Protein AF-A0A0J7KCJ1-F1 (afdb_monomer_lite)

Foldseek 3Di:
DAEPVLVLVVLQDDPPDDCVVSVCCVVPPDDDDDPFVVQFVVCLVVVQVVVCVVVVWDWAADQKDADPVHRVYIYGFRTDTDPHDTHHDHDGPVCVPHDPVVCCVPPVVNVCVPPPVNPPPRPGDDPPVVVVVVVVVVVVVVVVVVVVVVVVVVVVVVVVPPDDDDDDDDDDDDDDDDDDDDDDDDDDD

Secondary structure (DSSP, 8-state):
-EEHHHHHHHHH--TTS-THHHHHHHHS------HHHHHHHHHHHHHHHHHHHHHTS-EE----EE-SS-TTEEE--SEEETTTEEE-----GGGTTS-HHHHHHH-HHHHHHH-TTS-----PPPPHHHHHHHHHHHHHHHHHHHHHHHHHHHHHHHHHTTS--------------------------

pLDDT: mean 77.39, std 21.75, range [27.12, 96.81]

Structure (mmCIF, N/CA/C/O backbone):
data_AF-A0A0J7KCJ1-F1
#
_entry.id   AF-A0A0J7KCJ1-F1
#
loop_
_atom_site.group_PDB
_atom_site.id
_atom_site.type_symbol
_atom_site.label_atom_id
_atom_site.label_alt_id
_atom_site.label_comp_id
_atom_site.label_asym_id
_atom_site.label_entity_id
_atom_site.label_seq_id
_atom_site.pdbx_PDB_ins_code
_atom_site.Cartn_x
_atom_site.Cartn_y
_atom_site.Cartn_z
_atom_site.occupancy
_atom_site.B_iso_or_equiv
_atom_site.auth_seq_id
_atom_site.auth_comp_id
_atom_site.auth_asym_id
_atom_site.auth_atom_id
_atom_site.pdbx_PDB_model_num
ATOM 1 N N . MET A 1 1 ? 8.237 -12.574 -8.293 1.00 87.44 1 MET A N 1
ATOM 2 C CA . MET A 1 1 ? 6.850 -12.074 -8.394 1.00 87.44 1 MET A CA 1
ATOM 3 C C . MET A 1 1 ? 6.865 -10.568 -8.189 1.00 87.44 1 MET A C 1
ATOM 5 O O . MET A 1 1 ? 7.641 -10.098 -7.366 1.00 87.44 1 MET A O 1
ATOM 9 N N . LEU A 1 2 ? 6.061 -9.825 -8.943 1.00 93.56 2 LEU A N 1
ATOM 10 C CA . LEU A 1 2 ? 5.896 -8.381 -8.828 1.00 93.56 2 LEU A CA 1
ATOM 11 C C . LEU A 1 2 ? 4.615 -8.084 -8.039 1.00 93.56 2 LEU A C 1
ATOM 13 O O . LEU A 1 2 ? 3.518 -8.401 -8.493 1.00 93.56 2 LEU A O 1
ATOM 17 N N . THR A 1 3 ? 4.763 -7.495 -6.853 1.00 94.56 3 THR A N 1
ATOM 18 C CA . THR A 1 3 ? 3.637 -7.142 -5.979 1.00 94.56 3 THR A CA 1
ATOM 19 C C . THR A 1 3 ? 3.068 -5.762 -6.304 1.00 94.56 3 THR A C 1
ATOM 21 O O . THR A 1 3 ? 3.792 -4.897 -6.804 1.00 94.56 3 THR A O 1
ATOM 24 N N . ALA A 1 4 ? 1.807 -5.509 -5.941 1.00 93.06 4 ALA A N 1
ATOM 25 C CA . ALA A 1 4 ? 1.167 -4.194 -6.078 1.00 93.06 4 ALA A CA 1
ATOM 26 C C . ALA A 1 4 ? 2.014 -3.036 -5.504 1.00 93.06 4 ALA A C 1
ATOM 28 O O . ALA A 1 4 ? 2.169 -2.001 -6.153 1.00 93.06 4 ALA A O 1
ATOM 29 N N . SER A 1 5 ? 2.655 -3.241 -4.346 1.00 91.62 5 SER A N 1
ATOM 30 C CA . SER A 1 5 ? 3.553 -2.261 -3.709 1.00 91.62 5 SER A CA 1
ATOM 31 C C . SER A 1 5 ? 4.784 -1.891 -4.551 1.00 91.62 5 SER A C 1
ATOM 33 O O . SER A 1 5 ? 5.297 -0.780 -4.441 1.00 91.62 5 SER A O 1
ATOM 35 N N . ASN A 1 6 ? 5.233 -2.790 -5.432 1.00 91.88 6 ASN A N 1
ATOM 36 C CA . ASN A 1 6 ? 6.386 -2.595 -6.313 1.00 91.88 6 ASN A CA 1
ATOM 37 C C . ASN A 1 6 ? 5.997 -2.220 -7.754 1.00 91.88 6 ASN A C 1
ATOM 39 O O . ASN A 1 6 ? 6.854 -1.805 -8.537 1.00 91.88 6 ASN A O 1
ATOM 43 N N . PHE A 1 7 ? 4.717 -2.327 -8.115 1.00 90.94 7 PHE A N 1
ATOM 44 C CA . PHE A 1 7 ? 4.241 -2.096 -9.480 1.00 90.94 7 PHE A CA 1
ATOM 45 C C . PHE A 1 7 ? 4.415 -0.634 -9.921 1.00 90.94 7 PHE A C 1
ATOM 47 O O . PHE A 1 7 ? 4.959 -0.356 -10.989 1.00 90.94 7 PHE A O 1
ATOM 54 N N . GLY A 1 8 ? 4.034 0.319 -9.063 1.00 87.75 8 GLY A N 1
ATOM 55 C CA . GLY A 1 8 ? 4.141 1.754 -9.354 1.00 87.75 8 GLY A CA 1
ATOM 56 C C . GLY A 1 8 ? 5.562 2.217 -9.716 1.00 87.75 8 GLY A C 1
ATOM 57 O O . GLY A 1 8 ? 5.733 2.851 -10.762 1.00 87.75 8 GLY A O 1
ATOM 58 N N . PRO A 1 9 ? 6.591 1.898 -8.905 1.00 86.94 9 PRO A N 1
ATOM 59 C CA . PRO A 1 9 ? 7.988 2.176 -9.239 1.00 86.94 9 PRO A CA 1
ATOM 60 C C . PRO A 1 9 ? 8.436 1.590 -10.584 1.00 86.94 9 PRO A C 1
ATOM 62 O O . PRO A 1 9 ? 9.095 2.284 -11.358 1.00 86.94 9 PRO A O 1
ATOM 65 N N . VAL A 1 10 ? 8.046 0.346 -10.892 1.00 88.19 10 VAL A N 1
ATOM 66 C CA . VAL A 1 10 ? 8.392 -0.317 -12.162 1.00 88.19 10 VAL A CA 1
ATOM 67 C C . VAL A 1 10 ? 7.792 0.430 -13.351 1.00 88.19 10 VAL A C 1
ATOM 69 O O . VAL A 1 10 ? 8.497 0.722 -14.317 1.00 88.19 10 VAL A O 1
ATOM 72 N N . CYS A 1 11 ? 6.512 0.793 -13.279 1.00 84.75 11 CYS A N 1
ATOM 73 C CA . CYS A 1 11 ? 5.832 1.468 -14.381 1.00 84.75 11 CYS A CA 1
ATOM 74 C C . CYS A 1 11 ? 6.298 2.915 -14.599 1.00 84.75 11 CYS A C 1
ATOM 76 O O . CYS A 1 11 ? 6.236 3.410 -15.720 1.00 84.75 11 CYS A O 1
ATOM 78 N N .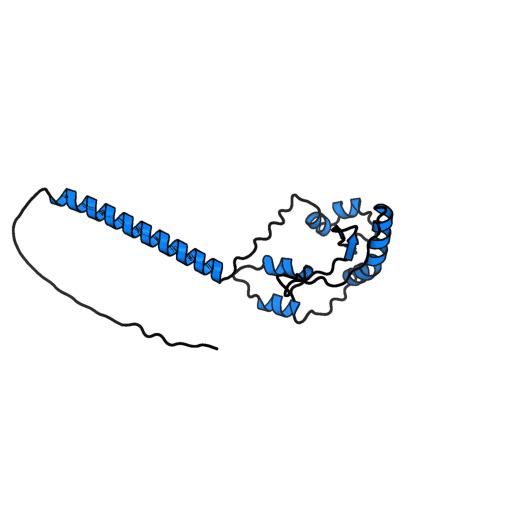 ARG A 1 12 ? 6.772 3.603 -13.552 1.00 83.12 12 ARG A N 1
ATOM 79 C CA . ARG A 1 12 ? 7.242 5.002 -13.632 1.00 83.12 12 ARG A CA 1
ATOM 80 C C . ARG A 1 12 ? 8.715 5.145 -14.036 1.00 83.12 12 ARG A C 1
ATOM 82 O O . ARG A 1 12 ? 9.190 6.267 -14.213 1.00 83.12 12 ARG A O 1
ATOM 89 N N . MET A 1 13 ? 9.453 4.044 -14.163 1.00 83.56 13 MET A N 1
ATOM 90 C CA . MET A 1 13 ? 10.878 4.068 -14.493 1.00 83.56 13 MET A CA 1
ATOM 91 C C . MET A 1 13 ? 11.134 4.691 -15.877 1.00 83.56 13 MET A C 1
ATOM 93 O O . MET A 1 13 ? 10.506 4.323 -16.873 1.00 83.56 13 MET A O 1
ATOM 97 N N . ARG A 1 14 ? 12.094 5.626 -15.960 1.00 80.94 14 ARG A N 1
ATOM 98 C CA . ARG A 1 14 ? 12.491 6.250 -17.235 1.00 80.94 14 ARG A CA 1
ATOM 99 C C . ARG A 1 14 ? 13.152 5.218 -18.147 1.00 80.94 14 ARG A C 1
ATOM 101 O O . ARG A 1 14 ? 13.842 4.324 -17.674 1.00 80.94 14 ARG A O 1
ATOM 108 N N . GLN A 1 15 ? 13.022 5.388 -19.463 1.00 75.94 15 GLN A N 1
ATOM 109 C CA . GLN A 1 15 ? 13.626 4.469 -20.440 1.00 75.94 15 GLN A CA 1
ATOM 110 C C . GLN A 1 15 ? 15.153 4.385 -20.333 1.00 75.94 15 GLN A C 1
ATOM 112 O O . GLN A 1 15 ? 15.727 3.334 -20.591 1.00 75.94 15 GLN A O 1
ATOM 117 N N . THR A 1 16 ? 15.793 5.483 -19.937 1.00 83.38 16 THR A N 1
ATOM 118 C CA . THR A 1 16 ? 17.244 5.579 -19.763 1.00 83.38 16 THR A CA 1
ATOM 119 C C . THR A 1 16 ? 17.726 5.036 -18.418 1.00 83.38 16 THR A C 1
ATOM 121 O O . THR A 1 16 ? 18.926 4.859 -18.225 1.00 83.38 16 THR A O 1
ATOM 124 N N . THR A 1 17 ? 16.819 4.778 -17.471 1.00 83.62 17 THR A N 1
ATOM 125 C CA . THR A 1 17 ? 17.170 4.245 -16.155 1.00 83.62 17 THR A CA 1
ATOM 126 C C . THR A 1 17 ? 17.273 2.726 -16.228 1.00 83.62 17 THR A C 1
ATOM 128 O O . THR A 1 17 ? 16.339 2.045 -16.646 1.00 83.62 17 THR A O 1
ATOM 131 N N . SER A 1 18 ? 18.411 2.184 -15.792 1.00 87.25 18 SER A N 1
ATOM 132 C CA . SER A 1 18 ? 18.589 0.737 -15.666 1.00 87.25 18 SER A CA 1
ATOM 133 C C . SER A 1 18 ? 17.618 0.146 -14.641 1.00 87.25 18 SER A C 1
ATOM 135 O O . SER A 1 18 ? 17.460 0.674 -13.539 1.00 87.25 18 SER A O 1
ATOM 137 N N . CYS A 1 19 ? 17.024 -1.002 -14.972 1.00 88.88 19 CYS A N 1
ATOM 138 C CA . CYS A 1 19 ? 16.139 -1.735 -14.067 1.00 88.88 19 CYS A CA 1
ATOM 139 C C . CYS A 1 19 ? 16.874 -2.435 -12.913 1.00 88.88 19 CYS A C 1
ATOM 141 O O . CYS A 1 19 ? 16.225 -2.875 -11.966 1.00 88.88 19 CYS A O 1
ATOM 143 N N . ALA A 1 20 ? 18.210 -2.514 -12.955 1.00 91.31 20 ALA A N 1
ATOM 144 C CA . ALA A 1 20 ? 19.011 -3.304 -12.020 1.00 91.31 20 ALA A CA 1
ATOM 145 C C . ALA A 1 20 ? 18.757 -2.947 -10.546 1.00 91.31 20 ALA A C 1
ATOM 147 O O . ALA A 1 20 ? 18.645 -3.841 -9.710 1.00 91.31 20 ALA A O 1
ATOM 148 N N . ALA A 1 21 ? 18.616 -1.657 -10.223 1.00 90.31 21 ALA A N 1
ATOM 149 C CA . ALA A 1 21 ? 18.354 -1.211 -8.855 1.00 90.31 21 ALA A CA 1
ATOM 150 C C . ALA A 1 21 ? 16.976 -1.668 -8.345 1.00 90.31 21 ALA A C 1
ATOM 152 O O . ALA A 1 21 ? 16.871 -2.159 -7.223 1.00 90.31 21 ALA A O 1
ATOM 153 N N . ILE A 1 22 ? 15.938 -1.561 -9.182 1.00 90.69 22 ILE A N 1
ATOM 154 C CA . ILE A 1 22 ? 14.577 -1.999 -8.840 1.00 90.69 22 ILE A CA 1
ATOM 155 C C . ILE A 1 22 ? 14.534 -3.521 -8.702 1.00 90.69 22 ILE A C 1
ATOM 157 O O . ILE A 1 22 ? 14.007 -4.035 -7.721 1.00 90.69 22 ILE A O 1
ATOM 161 N N . VAL A 1 23 ? 15.141 -4.249 -9.644 1.00 92.62 23 VAL A N 1
ATOM 162 C CA . VAL A 1 23 ? 15.227 -5.715 -9.588 1.00 92.62 23 VAL A CA 1
ATOM 163 C C . VAL A 1 23 ? 15.940 -6.163 -8.313 1.00 92.62 23 VAL A C 1
ATOM 165 O O . VAL A 1 23 ? 15.439 -7.040 -7.613 1.00 92.62 23 VAL A O 1
ATOM 168 N N . LYS A 1 24 ? 17.063 -5.525 -7.960 1.00 93.56 24 LYS A N 1
ATOM 169 C CA . LYS A 1 24 ? 17.780 -5.809 -6.714 1.00 93.56 24 LYS A CA 1
ATOM 170 C C . LYS A 1 24 ? 16.901 -5.563 -5.485 1.00 93.56 24 LYS A C 1
ATOM 172 O O . LYS A 1 24 ? 16.884 -6.412 -4.604 1.00 93.56 24 LYS A O 1
ATOM 177 N N . ALA A 1 25 ? 16.161 -4.454 -5.442 1.00 91.12 25 ALA A N 1
ATOM 178 C CA . ALA A 1 25 ? 15.270 -4.132 -4.327 1.00 91.12 25 ALA A CA 1
ATOM 179 C C . ALA A 1 25 ? 14.108 -5.130 -4.176 1.00 91.12 25 ALA A C 1
ATOM 181 O O . ALA A 1 25 ? 13.722 -5.450 -3.057 1.00 91.12 25 ALA A O 1
ATOM 182 N N . ILE A 1 26 ? 13.573 -5.642 -5.290 1.00 91.69 26 ILE A N 1
ATOM 183 C CA . ILE A 1 26 ? 12.483 -6.630 -5.288 1.00 91.69 26 ILE A CA 1
ATOM 184 C C . ILE A 1 26 ? 12.985 -8.019 -4.872 1.00 91.69 26 ILE A C 1
ATOM 186 O O . ILE A 1 26 ? 12.313 -8.705 -4.107 1.00 91.69 26 ILE A O 1
ATOM 190 N N . LEU A 1 27 ? 14.140 -8.455 -5.386 1.00 92.94 27 LEU A N 1
ATOM 191 C CA . LEU A 1 27 ? 14.676 -9.798 -5.124 1.00 92.94 27 LEU A CA 1
ATOM 192 C C . LEU A 1 27 ? 15.373 -9.912 -3.765 1.00 92.94 27 LEU A C 1
ATOM 194 O O . LEU A 1 27 ? 15.378 -10.986 -3.170 1.00 92.94 27 LEU A O 1
ATOM 198 N N . TYR A 1 28 ? 15.957 -8.816 -3.284 1.00 92.88 28 TYR A N 1
ATOM 199 C CA . TYR A 1 28 ? 16.733 -8.765 -2.048 1.00 92.88 28 TYR A CA 1
ATOM 200 C C . TYR A 1 28 ? 16.289 -7.563 -1.202 1.00 92.88 28 TYR A C 1
ATOM 202 O O . TYR A 1 28 ? 17.045 -6.595 -1.065 1.00 92.88 28 TYR A O 1
ATOM 210 N N . PRO A 1 29 ? 15.051 -7.578 -0.671 1.00 87.44 29 PRO A N 1
ATOM 211 C CA . PRO A 1 29 ? 14.541 -6.472 0.122 1.00 87.44 29 PRO A CA 1
ATOM 212 C C . PRO A 1 29 ? 15.368 -6.313 1.398 1.00 87.44 29 PRO A C 1
ATOM 214 O O . PRO A 1 29 ? 15.582 -7.265 2.150 1.00 87.44 29 PRO A O 1
ATOM 217 N N . SER A 1 30 ? 15.827 -5.091 1.655 1.00 85.69 30 SER A N 1
ATOM 218 C CA . SER A 1 30 ? 16.428 -4.747 2.941 1.00 85.69 30 SER A CA 1
ATOM 219 C C . SER A 1 30 ? 15.368 -4.803 4.038 1.00 85.69 30 SER A C 1
ATOM 221 O O . SER A 1 30 ? 14.219 -4.417 3.817 1.00 85.69 30 SER A O 1
ATOM 223 N N . PHE A 1 31 ? 15.755 -5.223 5.240 1.00 83.50 31 PHE A N 1
ATOM 224 C CA . PHE A 1 31 ? 14.891 -5.097 6.408 1.00 83.50 31 PHE A CA 1
ATOM 225 C C . PHE A 1 31 ? 14.680 -3.608 6.720 1.00 83.50 31 PHE A C 1
ATOM 227 O O . PHE A 1 31 ? 15.638 -2.890 7.006 1.00 83.50 31 PHE A O 1
ATOM 234 N N . ILE A 1 32 ? 13.436 -3.137 6.609 1.00 81.81 32 ILE A N 1
ATOM 235 C CA . ILE A 1 32 ? 13.051 -1.765 6.948 1.00 81.81 32 ILE A CA 1
ATOM 236 C C . ILE A 1 32 ? 12.356 -1.809 8.304 1.00 81.81 32 ILE A C 1
ATOM 238 O O . ILE A 1 32 ? 11.215 -2.255 8.402 1.00 81.81 32 ILE A O 1
ATOM 242 N N . ASP A 1 33 ? 13.037 -1.317 9.332 1.00 82.00 33 ASP A N 1
ATOM 243 C CA . ASP A 1 33 ? 12.491 -1.205 10.684 1.00 82.00 33 ASP A CA 1
ATOM 244 C C . ASP A 1 33 ? 12.612 0.236 11.152 1.00 82.00 33 ASP A C 1
ATOM 246 O O . ASP A 1 33 ? 13.572 0.647 11.797 1.00 82.00 33 ASP A O 1
ATOM 250 N N . ASN A 1 34 ? 11.651 1.038 10.709 1.00 92.38 34 ASN A N 1
ATOM 251 C CA . ASN A 1 34 ? 11.479 2.398 11.185 1.00 92.38 34 ASN A CA 1
ATOM 252 C C . ASN A 1 34 ? 10.192 2.488 12.012 1.00 92.38 34 ASN A C 1
ATOM 254 O O . ASN A 1 34 ? 9.294 1.646 11.898 1.00 92.38 34 ASN A O 1
ATOM 258 N N . GLU A 1 35 ? 10.102 3.529 12.837 1.00 94.94 35 GLU A N 1
ATOM 259 C CA . GLU A 1 35 ? 8.964 3.745 13.736 1.00 94.94 35 GLU A CA 1
ATOM 260 C C . GLU A 1 35 ? 7.635 3.806 12.980 1.00 94.94 35 GLU A C 1
ATOM 262 O O . GLU A 1 35 ? 6.644 3.258 13.447 1.00 94.94 35 GLU A O 1
ATOM 267 N N . ALA A 1 36 ? 7.616 4.374 11.770 1.00 93.69 36 ALA A N 1
ATOM 268 C CA . ALA A 1 36 ? 6.407 4.453 10.956 1.00 93.69 36 ALA A CA 1
ATOM 269 C C . ALA A 1 36 ? 5.908 3.074 10.480 1.00 93.69 36 ALA A C 1
ATOM 271 O O . ALA A 1 36 ? 4.707 2.821 10.494 1.00 93.69 36 ALA A O 1
ATOM 272 N N . VAL A 1 37 ? 6.807 2.162 10.092 1.00 92.88 37 VAL A N 1
ATOM 273 C CA . VAL A 1 37 ? 6.468 0.782 9.696 1.00 92.88 37 VAL A CA 1
ATOM 274 C C . VAL A 1 37 ? 6.020 -0.033 10.905 1.00 92.88 37 VAL A C 1
ATOM 276 O O . VAL A 1 37 ? 5.093 -0.836 10.802 1.00 92.88 37 VAL A O 1
ATOM 279 N N . LYS A 1 38 ? 6.659 0.158 12.064 1.00 95.00 38 LYS A N 1
ATOM 280 C CA . LYS A 1 38 ? 6.223 -0.466 13.318 1.00 95.00 38 LYS A CA 1
ATOM 281 C C . LYS A 1 38 ? 4.821 0.012 13.711 1.00 95.00 38 LYS A C 1
ATOM 283 O O . LYS A 1 38 ? 3.938 -0.820 13.883 1.00 95.00 38 LYS A O 1
ATOM 288 N N . TYR A 1 39 ? 4.608 1.325 13.730 1.00 95.62 39 TYR A N 1
ATOM 289 C CA . TYR A 1 39 ? 3.313 1.939 14.008 1.00 95.62 39 TYR A CA 1
ATOM 290 C C . TYR A 1 39 ? 2.226 1.438 13.050 1.00 95.62 39 TYR A C 1
ATOM 292 O O . TYR A 1 39 ? 1.139 1.069 13.489 1.00 95.62 39 TYR A O 1
ATOM 300 N N . GLY A 1 40 ? 2.531 1.359 11.750 1.00 95.50 40 GLY A N 1
ATOM 301 C CA . GLY A 1 40 ? 1.623 0.808 10.747 1.00 95.50 40 GLY A CA 1
ATOM 302 C C . GLY A 1 40 ? 1.159 -0.606 11.094 1.00 95.50 40 GLY A C 1
ATOM 303 O O . GLY A 1 40 ? -0.041 -0.836 11.220 1.00 95.50 40 GLY A O 1
ATOM 304 N N . ARG A 1 41 ? 2.111 -1.519 11.335 1.00 94.62 41 ARG A N 1
ATOM 305 C CA . ARG A 1 41 ? 1.836 -2.925 11.686 1.00 94.62 41 ARG A CA 1
ATOM 306 C C . ARG A 1 41 ? 0.999 -3.073 12.957 1.00 94.62 41 ARG A C 1
ATOM 308 O O . ARG A 1 41 ? 0.117 -3.921 13.005 1.00 94.62 41 ARG A O 1
ATOM 315 N N . GLU A 1 42 ? 1.283 -2.275 13.983 1.00 95.75 42 GLU A N 1
ATOM 316 C CA . GLU A 1 42 ? 0.596 -2.363 15.279 1.00 95.75 42 GLU A CA 1
ATOM 317 C C . GLU A 1 42 ? -0.852 -1.848 15.217 1.00 95.75 42 GLU A C 1
ATOM 319 O O . GLU A 1 42 ? -1.713 -2.348 15.939 1.00 95.75 42 GLU A O 1
ATOM 324 N N . ASN A 1 43 ? -1.142 -0.883 14.337 1.00 96.00 43 ASN A N 1
ATOM 325 C CA . ASN A 1 43 ? -2.449 -0.220 14.275 1.00 96.00 43 ASN A CA 1
ATOM 326 C C . ASN A 1 43 ? -3.362 -0.718 13.146 1.00 96.00 43 ASN A C 1
ATOM 328 O O . ASN A 1 43 ? -4.563 -0.450 13.175 1.00 96.00 43 ASN A O 1
ATOM 332 N N . GLU A 1 44 ? -2.835 -1.438 12.156 1.00 96.19 44 GLU A N 1
ATOM 333 C CA . GLU A 1 44 ? -3.601 -1.908 10.992 1.00 96.19 44 GLU A CA 1
ATOM 334 C C . GLU A 1 44 ? -4.827 -2.748 11.388 1.00 96.19 44 GLU A C 1
ATOM 336 O O . GLU A 1 44 ? -5.937 -2.509 10.906 1.00 96.19 44 GLU A O 1
ATOM 341 N N . GLU A 1 45 ? -4.668 -3.687 12.326 1.00 96.19 45 GLU A N 1
ATOM 342 C CA . GLU A 1 45 ? -5.774 -4.547 12.758 1.00 96.19 45 GLU A CA 1
ATOM 343 C C . GLU A 1 45 ? -6.866 -3.760 13.499 1.00 96.19 45 GLU A C 1
ATOM 345 O O . GLU A 1 45 ? -8.061 -4.021 13.318 1.00 96.19 45 GLU A O 1
ATOM 350 N N . VAL A 1 46 ? -6.465 -2.785 14.319 1.00 95.88 46 VAL A N 1
ATOM 351 C CA . VAL A 1 46 ? -7.389 -1.902 15.042 1.00 95.88 46 VAL A CA 1
ATOM 352 C C . VAL A 1 46 ? -8.178 -1.060 14.040 1.00 95.88 46 VAL A C 1
ATOM 354 O O . VAL A 1 46 ? -9.409 -1.068 14.071 1.00 95.88 46 VAL A O 1
ATOM 357 N N . ALA A 1 47 ? -7.490 -0.434 13.082 1.00 95.81 47 ALA A N 1
ATOM 358 C CA . ALA A 1 47 ? -8.111 0.357 12.025 1.00 95.81 47 ALA A CA 1
ATOM 359 C C . ALA A 1 47 ? -9.094 -0.472 11.179 1.00 95.81 47 ALA A C 1
ATOM 361 O O . ALA A 1 47 ? -10.188 -0.001 10.866 1.00 95.81 47 ALA A O 1
ATOM 362 N N . ARG A 1 48 ? -8.762 -1.733 10.864 1.00 96.44 48 ARG A N 1
ATOM 363 C CA . ARG A 1 48 ? -9.662 -2.646 10.138 1.00 96.44 48 ARG A CA 1
ATOM 364 C C . ARG A 1 48 ? -10.948 -2.924 10.915 1.00 96.44 48 ARG A C 1
ATOM 366 O O . ARG A 1 48 ? -12.030 -2.895 10.330 1.00 96.44 48 ARG A O 1
ATOM 373 N N . LYS A 1 49 ? -10.845 -3.188 12.224 1.00 96.25 49 LYS A N 1
ATOM 374 C CA . LYS A 1 49 ? -12.005 -3.435 13.101 1.00 96.25 49 LYS A CA 1
ATOM 375 C C . LYS A 1 49 ? -12.892 -2.198 13.211 1.00 96.25 49 LYS A C 1
ATOM 377 O O . LYS A 1 49 ? -14.109 -2.310 13.084 1.00 96.25 49 LYS A O 1
ATOM 382 N N . GLU A 1 50 ? -12.300 -1.021 13.390 1.00 95.44 50 GLU A N 1
ATOM 383 C CA . GLU A 1 50 ? -13.055 0.233 13.432 1.00 95.44 50 GLU A CA 1
ATOM 384 C C . GLU A 1 50 ? -13.751 0.538 12.103 1.00 95.44 50 GLU A C 1
ATOM 386 O O . GLU A 1 50 ? -14.913 0.949 12.096 1.00 95.44 50 GLU A O 1
ATOM 391 N N . LEU A 1 51 ? -13.072 0.307 10.976 1.00 95.31 51 LEU A N 1
ATOM 392 C CA . LEU A 1 51 ? -13.655 0.481 9.648 1.00 95.31 51 LEU A CA 1
ATOM 393 C C . LEU A 1 51 ? -14.836 -0.473 9.427 1.00 95.31 51 LEU A C 1
ATOM 395 O O . LEU A 1 51 ? -15.877 -0.041 8.936 1.00 95.31 51 LEU A O 1
ATOM 399 N N . ALA A 1 52 ? -14.709 -1.736 9.842 1.00 96.19 52 ALA A N 1
ATOM 400 C CA . ALA A 1 52 ? -15.785 -2.724 9.768 1.00 96.19 52 ALA A CA 1
ATOM 401 C C . ALA A 1 52 ? -17.031 -2.280 10.558 1.00 96.19 52 ALA A C 1
ATOM 403 O O . ALA A 1 52 ? -18.150 -2.342 10.044 1.00 96.19 52 ALA A O 1
ATOM 404 N N . ILE A 1 53 ? -16.840 -1.752 11.775 1.00 96.69 53 ILE A N 1
ATOM 405 C CA . ILE A 1 53 ? -17.927 -1.208 12.607 1.00 96.69 53 ILE A CA 1
ATOM 406 C C . ILE A 1 53 ? -18.573 0.007 11.931 1.00 96.69 53 ILE A C 1
ATOM 408 O O . ILE A 1 53 ? -19.795 0.063 11.813 1.00 96.69 53 ILE A O 1
ATOM 412 N N . LYS A 1 54 ? -17.769 0.965 11.451 1.00 94.94 54 LYS A N 1
ATOM 413 C CA . LYS A 1 54 ? -18.266 2.188 10.794 1.00 94.94 54 LYS A CA 1
ATOM 414 C C . LYS A 1 54 ? -19.067 1.893 9.528 1.00 94.94 54 LYS A C 1
ATOM 416 O O . LYS A 1 54 ? -20.063 2.561 9.272 1.00 94.94 54 LYS A O 1
ATOM 421 N N . LEU A 1 55 ? -18.632 0.912 8.739 1.00 94.44 55 LEU A N 1
ATOM 422 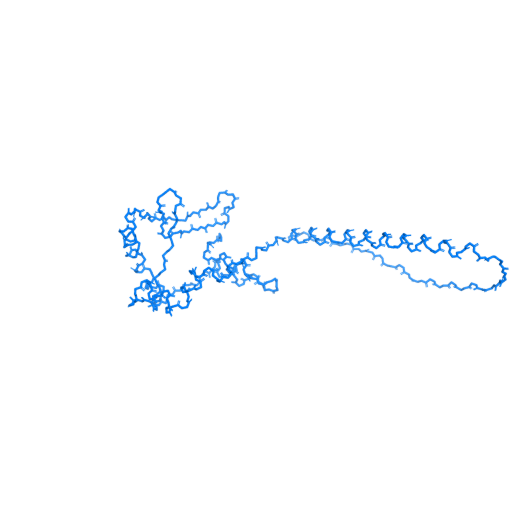C CA . LEU A 1 55 ? -19.318 0.502 7.513 1.00 94.44 55 LEU A CA 1
ATOM 423 C C . LEU A 1 55 ? -20.480 -0.463 7.770 1.00 94.44 55 LEU A C 1
ATOM 425 O O . LEU A 1 55 ? -21.235 -0.741 6.840 1.00 94.44 55 LEU A O 1
ATOM 429 N N . ASN A 1 56 ? -20.623 -0.970 8.999 1.00 96.06 56 ASN A N 1
ATOM 430 C CA . ASN A 1 56 ? -21.540 -2.051 9.354 1.00 96.06 56 ASN A CA 1
ATOM 431 C C . ASN A 1 56 ? -21.402 -3.260 8.405 1.00 96.06 56 ASN A C 1
ATOM 433 O O . ASN A 1 56 ? -22.390 -3.814 7.919 1.00 96.06 56 ASN A O 1
ATOM 437 N N . LYS A 1 57 ? -20.152 -3.621 8.096 1.00 95.56 57 LYS A N 1
ATOM 438 C CA . LYS A 1 57 ? -19.784 -4.688 7.158 1.00 95.56 57 LYS A CA 1
ATOM 439 C C . LYS A 1 57 ? -18.606 -5.481 7.694 1.00 95.56 57 LYS A C 1
ATOM 441 O O . LYS A 1 57 ? -17.705 -4.932 8.322 1.00 95.56 57 LYS A O 1
ATOM 446 N N . GLU A 1 58 ? -18.593 -6.776 7.412 1.00 95.62 58 GLU A N 1
ATOM 447 C CA . GLU A 1 58 ? -17.459 -7.629 7.747 1.00 95.62 58 GLU A CA 1
ATOM 448 C C . GLU A 1 58 ? -16.294 -7.362 6.780 1.00 95.62 58 GLU A C 1
ATOM 450 O O . GLU A 1 58 ? -16.477 -7.373 5.564 1.00 95.62 58 GLU A O 1
ATOM 455 N N . ILE A 1 59 ? -15.091 -7.146 7.323 1.00 96.81 59 ILE A N 1
ATOM 456 C CA . ILE A 1 59 ? -13.853 -7.027 6.542 1.00 96.81 59 ILE A CA 1
ATOM 457 C C . ILE A 1 59 ? -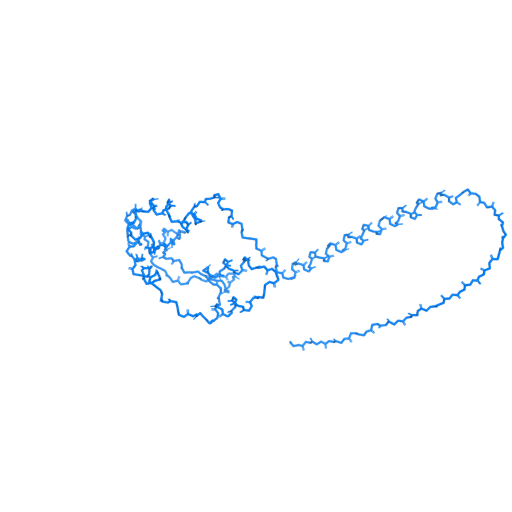12.944 -8.190 6.917 1.00 96.81 59 ILE A C 1
ATOM 459 O O . ILE A 1 59 ? -12.399 -8.228 8.028 1.00 96.81 59 ILE A O 1
ATOM 463 N N . LYS A 1 60 ? -12.772 -9.137 5.996 1.00 94.75 60 LYS A N 1
ATOM 464 C CA . LYS A 1 60 ? -11.988 -10.355 6.228 1.00 94.75 60 LYS A CA 1
ATOM 465 C C . LYS A 1 60 ? -10.519 -10.117 5.881 1.00 94.75 60 LYS A C 1
ATOM 467 O O . LYS A 1 60 ? -10.258 -9.573 4.809 1.00 94.75 60 LYS A O 1
ATOM 472 N N . PRO A 1 61 ? -9.565 -10.515 6.744 1.00 94.38 61 PRO A N 1
ATOM 473 C CA . PRO A 1 61 ? -8.158 -10.512 6.369 1.00 94.38 61 PRO A CA 1
ATOM 474 C C . PRO A 1 61 ? -7.933 -11.511 5.233 1.00 94.38 61 PRO A C 1
ATOM 476 O O . PRO A 1 61 ? -8.675 -12.488 5.088 1.00 94.38 61 PRO A O 1
ATOM 479 N N . CYS A 1 62 ? -6.897 -11.282 4.439 1.00 93.06 62 CYS A N 1
ATOM 480 C CA . CYS A 1 62 ? -6.580 -12.144 3.314 1.00 93.06 62 CYS A CA 1
ATOM 481 C C . CYS A 1 62 ? -5.075 -12.311 3.130 1.00 93.06 62 CYS A C 1
ATOM 483 O O . CYS A 1 62 ? -4.274 -11.646 3.782 1.00 93.06 62 CYS A O 1
ATOM 485 N N . GLY A 1 63 ? -4.708 -13.277 2.293 1.00 94.19 63 GLY A N 1
ATOM 486 C CA . GLY A 1 63 ? -3.325 -13.518 1.916 1.00 94.19 63 GLY A CA 1
ATOM 487 C C . GLY A 1 63 ? -2.993 -12.903 0.562 1.00 94.19 63 GLY A C 1
ATOM 488 O O . GLY A 1 63 ? -3.656 -11.999 0.059 1.00 94.19 63 GLY A O 1
ATOM 489 N N . LEU A 1 64 ? -1.968 -13.469 -0.059 1.00 95.81 64 LEU A N 1
ATOM 490 C CA . LEU A 1 64 ? -1.546 -13.100 -1.396 1.00 95.81 64 LEU A CA 1
ATOM 491 C C . LEU A 1 64 ? -2.506 -13.659 -2.458 1.00 95.81 64 LEU A C 1
ATOM 493 O O . LEU A 1 64 ? -2.663 -14.872 -2.591 1.00 95.81 64 LEU A O 1
ATOM 497 N N . PHE A 1 65 ? -3.059 -12.767 -3.268 1.00 94.88 65 PHE A N 1
ATOM 498 C CA . PHE A 1 65 ? -3.720 -13.073 -4.529 1.00 94.88 65 PHE A CA 1
ATOM 499 C C . PHE A 1 65 ? -2.707 -13.047 -5.667 1.00 94.88 65 PHE A C 1
ATOM 501 O O . PHE A 1 65 ? -1.906 -12.116 -5.774 1.00 94.88 65 PHE A O 1
ATOM 508 N N . ILE A 1 66 ? -2.762 -14.062 -6.523 1.00 96.50 66 ILE A N 1
ATOM 509 C CA . ILE A 1 66 ? -1.952 -14.174 -7.736 1.00 96.50 66 ILE A CA 1
ATOM 510 C C . ILE A 1 66 ? -2.896 -14.044 -8.925 1.00 96.50 66 ILE A C 1
ATOM 512 O O . ILE A 1 66 ? -3.963 -14.660 -8.937 1.00 96.50 6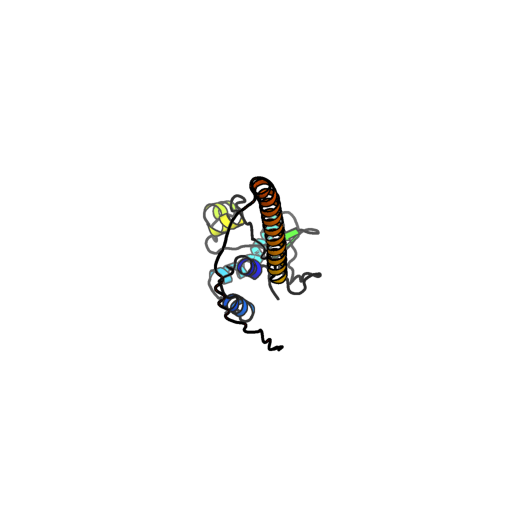6 ILE A O 1
ATOM 516 N N . ASP A 1 67 ? -2.509 -13.240 -9.910 1.00 95.44 67 ASP A N 1
ATOM 517 C CA . ASP A 1 67 ? -3.279 -13.093 -11.142 1.00 95.44 67 ASP A CA 1
ATOM 518 C C . ASP A 1 67 ? -3.237 -14.398 -11.952 1.00 95.44 67 ASP A C 1
ATOM 520 O O . ASP A 1 67 ? -2.172 -14.977 -12.182 1.00 95.44 67 ASP A O 1
ATOM 524 N N . THR A 1 68 ? -4.406 -14.885 -12.366 1.00 95.44 68 THR A N 1
ATOM 525 C CA . THR A 1 68 ? -4.537 -16.177 -13.052 1.00 95.44 68 THR A CA 1
ATOM 526 C C . THR A 1 68 ? -4.023 -16.147 -14.487 1.00 95.44 68 THR A C 1
ATOM 528 O O . THR A 1 68 ? -3.565 -17.171 -14.987 1.00 95.44 68 THR A O 1
ATOM 531 N N . GLU A 1 69 ? -4.098 -14.995 -15.155 1.00 96.81 69 GLU A N 1
ATOM 532 C CA . GLU A 1 69 ? -3.623 -14.827 -16.533 1.00 96.81 69 GLU A CA 1
ATOM 533 C C . GLU A 1 69 ? -2.128 -14.484 -16.558 1.00 96.81 69 GLU A C 1
ATOM 535 O O . GLU A 1 69 ? -1.398 -14.889 -17.462 1.00 96.81 69 GLU A O 1
ATOM 540 N N . ASN A 1 70 ? -1.654 -13.782 -15.527 1.00 93.06 70 ASN A N 1
ATOM 541 C CA . ASN A 1 70 ? -0.291 -13.297 -15.373 1.00 93.06 70 ASN A CA 1
ATOM 542 C C . ASN A 1 70 ? 0.279 -13.690 -13.996 1.00 93.06 70 ASN A C 1
ATOM 544 O O . ASN A 1 70 ? 0.452 -12.823 -13.137 1.00 93.06 70 ASN A O 1
ATOM 548 N N . PRO A 1 71 ? 0.688 -14.958 -13.780 1.00 94.62 71 PRO A N 1
ATOM 549 C CA . PRO A 1 71 ? 1.137 -15.457 -12.468 1.00 94.62 71 PRO A CA 1
ATOM 550 C C . PRO A 1 71 ? 2.366 -14.753 -11.873 1.00 94.62 71 PRO A C 1
ATOM 552 O O . PRO A 1 71 ? 2.750 -14.976 -10.725 1.00 94.62 71 PRO A O 1
ATOM 555 N N . CYS A 1 72 ? 3.034 -13.911 -12.660 1.00 93.25 72 CYS A N 1
ATOM 556 C CA . CYS A 1 72 ? 4.112 -13.054 -12.197 1.00 93.25 72 CYS A CA 1
ATOM 557 C C . CYS A 1 72 ? 3.623 -11.844 -11.382 1.00 93.25 72 CYS A C 1
ATOM 559 O O . CYS A 1 72 ? 4.457 -11.235 -10.705 1.00 93.25 72 CYS A O 1
ATOM 561 N N . LEU A 1 73 ? 2.326 -11.517 -11.416 1.00 94.81 73 LEU A N 1
ATOM 562 C CA . LEU A 1 73 ? 1.688 -10.422 -10.687 1.00 94.81 73 LEU A CA 1
ATOM 563 C C . LEU A 1 73 ? 0.935 -10.937 -9.456 1.00 94.81 73 LEU A C 1
ATOM 565 O O . LEU A 1 73 ? 0.283 -11.980 -9.499 1.00 94.81 73 LEU A O 1
ATOM 569 N N . GLY A 1 74 ? 0.989 -10.171 -8.368 1.00 95.75 74 GLY A N 1
ATOM 570 C CA . GLY A 1 74 ? 0.193 -10.462 -7.180 1.00 95.75 74 GLY A CA 1
ATOM 571 C C . GLY A 1 74 ? -0.044 -9.257 -6.275 1.00 95.75 74 GLY A C 1
ATOM 572 O O . GLY A 1 74 ? 0.631 -8.229 -6.368 1.00 95.75 74 GLY A O 1
ATOM 573 N N . ALA A 1 75 ? -1.011 -9.382 -5.375 1.00 96.00 75 ALA A N 1
ATOM 574 C CA . ALA A 1 75 ? -1.364 -8.360 -4.396 1.00 96.00 75 ALA A CA 1
ATOM 575 C C . ALA A 1 75 ? -1.847 -9.009 -3.097 1.00 96.00 75 ALA A C 1
ATOM 577 O O . ALA A 1 75 ? -2.446 -10.076 -3.124 1.00 96.00 75 ALA A O 1
ATOM 578 N N . SER A 1 76 ? -1.596 -8.363 -1.965 1.00 95.81 76 SER A N 1
ATOM 579 C CA . SER A 1 76 ? -2.121 -8.777 -0.663 1.00 95.81 76 SER A CA 1
ATOM 580 C C . SER A 1 76 ? -2.863 -7.576 -0.089 1.00 95.81 76 SER A C 1
ATOM 582 O O . SER A 1 76 ? -2.206 -6.731 0.511 1.00 95.81 76 SER A O 1
ATOM 584 N N . PRO A 1 77 ? -4.169 -7.425 -0.370 1.00 95.69 77 PRO A N 1
ATOM 585 C CA . PRO A 1 77 ? -4.955 -6.356 0.228 1.00 95.69 77 PRO A CA 1
ATOM 586 C C . PRO A 1 77 ? -5.050 -6.542 1.749 1.00 95.69 77 PRO A C 1
ATOM 588 O O . PRO A 1 77 ? -4.946 -7.661 2.256 1.00 95.69 77 PRO A O 1
ATOM 591 N N . ASP A 1 78 ? -5.293 -5.456 2.478 1.00 96.62 78 ASP A N 1
ATOM 592 C CA . ASP A 1 78 ? -5.422 -5.499 3.943 1.00 96.62 78 ASP A CA 1
ATOM 593 C C . ASP A 1 78 ? -6.768 -6.108 4.380 1.00 96.62 78 ASP A C 1
ATOM 595 O O . ASP A 1 78 ? -6.932 -6.606 5.499 1.00 96.62 78 ASP A O 1
ATOM 599 N N . GLY A 1 79 ? -7.751 -6.127 3.475 1.00 96.06 79 GLY A N 1
ATOM 600 C CA . GLY A 1 79 ? -8.963 -6.909 3.656 1.00 96.06 79 GLY A CA 1
ATOM 601 C C . GLY A 1 79 ? -9.864 -6.999 2.431 1.00 96.06 79 GLY A C 1
ATOM 602 O O . GLY A 1 79 ? -9.717 -6.268 1.452 1.00 96.06 79 GLY A O 1
ATOM 603 N N . ILE A 1 80 ? -10.832 -7.906 2.520 1.00 96.19 80 ILE A N 1
ATOM 604 C CA . ILE A 1 80 ? -11.891 -8.116 1.531 1.00 96.19 80 ILE A CA 1
ATOM 605 C C . ILE A 1 80 ? -13.220 -7.749 2.180 1.00 96.19 80 ILE A C 1
ATOM 607 O O . ILE A 1 80 ? -13.481 -8.137 3.323 1.00 96.19 80 ILE A O 1
ATOM 611 N N . ILE A 1 81 ? -14.043 -7.002 1.451 1.00 95.75 81 ILE A N 1
ATOM 612 C CA . ILE A 1 81 ? -15.359 -6.539 1.887 1.00 95.75 81 ILE A CA 1
ATOM 613 C C . ILE A 1 81 ? -16.407 -6.904 0.831 1.00 95.75 81 ILE A C 1
ATOM 615 O O . ILE A 1 81 ? -16.203 -6.687 -0.363 1.00 95.75 81 ILE A O 1
ATOM 619 N N . ASP A 1 82 ? -17.538 -7.451 1.278 1.00 92.12 82 ASP A N 1
ATOM 620 C CA . ASP A 1 82 ? -18.599 -7.984 0.412 1.00 92.12 82 ASP A CA 1
ATOM 621 C C . ASP A 1 82 ? -18.066 -9.001 -0.628 1.00 92.12 82 ASP A C 1
ATOM 623 O O . ASP A 1 82 ? -17.188 -9.805 -0.317 1.00 92.12 82 ASP A O 1
ATOM 627 N N . GLU A 1 83 ? -18.620 -9.011 -1.848 1.00 87.56 83 GLU A N 1
ATOM 628 C CA . GLU A 1 83 ? -18.263 -9.977 -2.899 1.00 87.56 83 GLU A CA 1
ATOM 629 C C . GLU A 1 83 ? -16.996 -9.591 -3.677 1.00 87.56 83 GLU A C 1
ATOM 631 O O . GLU A 1 83 ? -16.181 -10.454 -3.980 1.00 87.56 83 GLU A O 1
ATOM 636 N N . ASN A 1 84 ? -16.818 -8.302 -3.992 1.00 86.75 84 ASN A N 1
ATOM 637 C CA . ASN A 1 84 ? -15.755 -7.815 -4.889 1.00 86.75 84 ASN A CA 1
ATOM 638 C C . ASN A 1 84 ? -15.016 -6.575 -4.351 1.00 86.75 84 ASN A C 1
ATOM 640 O O . ASN A 1 84 ? -14.274 -5.921 -5.086 1.00 86.75 84 ASN A O 1
ATOM 644 N N . GLY A 1 85 ? -15.255 -6.190 -3.097 1.00 92.88 85 GLY A N 1
ATOM 645 C CA . GLY A 1 85 ? -14.619 -5.027 -2.495 1.00 92.88 85 GLY A CA 1
ATOM 646 C C . GLY A 1 85 ? -13.258 -5.370 -1.897 1.00 92.88 85 GLY A C 1
ATOM 647 O O . GLY A 1 85 ? -13.088 -6.400 -1.245 1.00 92.88 85 GLY A O 1
ATOM 648 N N . LEU A 1 86 ? -12.297 -4.466 -2.071 1.00 95.19 86 LEU A N 1
ATOM 649 C CA . LEU A 1 86 ? -10.977 -4.543 -1.453 1.00 95.19 86 LEU A CA 1
ATOM 650 C C . LEU A 1 86 ? -10.787 -3.375 -0.492 1.00 95.19 86 LEU A C 1
ATOM 652 O O . LEU A 1 86 ? -11.283 -2.271 -0.726 1.00 95.19 86 LEU A O 1
ATOM 656 N N . VAL A 1 87 ? -10.042 -3.624 0.575 1.00 95.25 87 VAL A N 1
ATOM 657 C CA . VAL A 1 87 ? -9.702 -2.646 1.602 1.00 95.25 87 VAL A CA 1
ATOM 658 C C . VAL A 1 87 ? -8.184 -2.533 1.669 1.00 95.25 87 VAL A C 1
ATOM 660 O O . VAL A 1 87 ? -7.493 -3.532 1.843 1.00 95.25 87 VAL A O 1
ATOM 663 N N . GLU A 1 88 ? -7.690 -1.304 1.538 1.00 94.81 88 GLU A N 1
ATOM 664 C CA . GLU A 1 88 ? -6.298 -0.920 1.778 1.00 94.81 88 GLU A CA 1
ATOM 665 C C . GLU A 1 88 ? -6.296 0.097 2.923 1.00 94.81 88 GLU A C 1
ATOM 667 O O . GLU A 1 88 ? -6.968 1.132 2.860 1.00 94.81 88 GLU A O 1
ATOM 672 N N . ILE A 1 89 ? -5.551 -0.200 3.975 1.00 94.62 89 ILE A N 1
ATOM 673 C CA . ILE A 1 89 ? -5.434 0.570 5.201 1.00 94.62 89 ILE A CA 1
ATOM 674 C C . ILE A 1 89 ? -4.061 1.239 5.217 1.00 94.62 89 ILE A C 1
ATOM 676 O O . ILE A 1 89 ? -3.019 0.682 4.858 1.00 94.62 89 ILE A O 1
ATOM 680 N N . LYS A 1 90 ? -4.050 2.503 5.633 1.00 92.50 90 LYS A N 1
ATOM 681 C CA . LYS A 1 90 ? -2.820 3.257 5.860 1.00 92.50 90 LYS A CA 1
ATOM 682 C C . LYS A 1 90 ? -2.900 3.935 7.215 1.00 92.50 90 LYS A C 1
ATOM 684 O O . LYS A 1 90 ? -3.770 4.770 7.438 1.00 92.50 90 LYS A O 1
ATOM 689 N N . CYS A 1 91 ? -1.942 3.606 8.076 1.00 93.75 91 CYS A N 1
ATOM 690 C CA . CYS A 1 91 ? -1.776 4.189 9.405 1.00 93.75 91 CYS A CA 1
ATOM 691 C C . CYS A 1 91 ? -0.466 4.998 9.437 1.00 93.75 91 CYS A C 1
ATOM 693 O O . CYS A 1 91 ? 0.563 4.478 9.868 1.00 93.75 91 CYS A O 1
ATOM 695 N N . PRO A 1 92 ? -0.434 6.235 8.905 1.00 93.19 92 PRO A N 1
ATOM 696 C CA . PRO A 1 92 ? 0.777 7.044 8.929 1.00 93.19 92 PRO A CA 1
ATOM 697 C C . PRO A 1 92 ? 1.037 7.589 10.337 1.00 93.19 92 PRO A C 1
ATOM 699 O O . PRO A 1 92 ? 0.173 8.241 10.917 1.00 93.19 92 PRO A O 1
ATOM 702 N N . LEU A 1 93 ? 2.261 7.408 10.840 1.00 93.75 93 LEU A N 1
ATOM 703 C CA . LEU A 1 93 ? 2.687 7.918 12.152 1.00 93.75 93 LEU A CA 1
ATOM 704 C C . LEU A 1 93 ? 2.470 9.437 12.296 1.00 93.75 93 LEU A C 1
ATOM 706 O O . LEU A 1 93 ? 2.074 9.921 13.348 1.00 93.75 93 LEU A O 1
ATOM 710 N N . SER A 1 94 ? 2.631 10.202 11.212 1.00 92.88 94 SER A N 1
ATOM 711 C CA . SER A 1 94 ? 2.387 11.652 11.203 1.00 92.88 94 SER A CA 1
ATOM 712 C C . SER A 1 94 ? 0.931 12.055 11.481 1.00 92.88 94 SER A C 1
ATOM 714 O O . SER A 1 94 ? 0.663 13.238 11.675 1.00 92.88 94 SER A O 1
ATOM 716 N N . ALA A 1 95 ? -0.009 11.107 11.446 1.00 92.62 95 ALA A N 1
ATOM 717 C CA . ALA A 1 95 ? -1.427 11.330 11.708 1.00 92.62 95 ALA A CA 1
ATOM 718 C C . ALA A 1 95 ? -1.923 10.675 13.005 1.00 92.62 95 ALA A C 1
ATOM 720 O O . ALA A 1 95 ? -3.130 10.639 13.213 1.00 92.62 95 ALA A O 1
ATOM 721 N N . GLU A 1 96 ? -1.034 10.178 13.872 1.00 91.75 96 GLU A N 1
ATOM 722 C CA . GLU A 1 96 ? -1.400 9.396 15.065 1.00 91.75 96 GLU A CA 1
ATOM 723 C C . GLU A 1 96 ? -2.462 10.070 15.950 1.00 91.75 96 GLU A C 1
ATOM 725 O O . GLU A 1 96 ? -3.353 9.412 16.481 1.00 91.75 96 GLU A O 1
ATOM 730 N N . HIS A 1 97 ? -2.395 11.394 16.091 1.00 92.06 97 HIS A N 1
ATOM 731 C CA . HIS A 1 97 ? -3.314 12.173 16.928 1.00 92.06 97 HIS A CA 1
ATOM 732 C C . HIS A 1 97 ? -4.366 12.946 16.124 1.00 92.06 97 HIS A C 1
ATOM 734 O O . HIS A 1 97 ? -4.977 13.892 16.628 1.00 92.06 97 HIS A O 1
ATOM 740 N N . LEU A 1 98 ? -4.557 12.596 14.852 1.00 91.50 98 LEU A N 1
ATOM 741 C CA . LEU A 1 98 ? -5.493 13.263 13.958 1.00 91.50 98 LEU A CA 1
ATOM 742 C C . LEU A 1 98 ? -6.707 12.377 13.684 1.00 91.50 98 LEU A C 1
ATOM 744 O O . LEU A 1 98 ? -6.616 11.155 13.628 1.00 91.50 98 LEU A O 1
ATOM 748 N N . THR A 1 99 ? -7.858 13.011 13.458 1.00 89.19 99 THR A N 1
ATOM 749 C CA . THR A 1 99 ? -8.995 12.308 12.855 1.00 89.19 99 THR A CA 1
ATOM 750 C C . THR A 1 99 ? -8.707 12.055 11.378 1.00 89.19 99 THR A C 1
ATOM 752 O O . THR A 1 99 ? -7.879 12.750 10.782 1.00 89.19 99 THR A O 1
ATOM 755 N N . ALA A 1 100 ? -9.407 11.097 10.770 1.00 86.25 100 ALA A N 1
ATOM 756 C CA . ALA A 1 100 ? -9.235 10.783 9.354 1.00 86.25 100 ALA A CA 1
ATOM 757 C C . ALA A 1 100 ? -9.413 12.032 8.470 1.00 86.25 100 ALA A C 1
ATOM 759 O O . ALA A 1 100 ? -8.591 12.288 7.598 1.00 86.25 100 ALA A O 1
ATOM 760 N N . GLU A 1 101 ? -10.416 12.865 8.752 1.00 87.25 101 GLU A N 1
ATOM 761 C CA . GLU A 1 101 ? -10.706 14.087 7.994 1.00 87.25 101 GLU A CA 1
ATOM 762 C C . GLU A 1 101 ? -9.549 15.088 8.093 1.00 87.25 101 GLU A C 1
ATOM 764 O O . GLU A 1 101 ? -9.046 15.571 7.079 1.00 87.25 101 GLU A O 1
ATOM 769 N N . LYS A 1 102 ? -9.056 15.337 9.315 1.00 89.75 102 LYS A N 1
ATOM 770 C CA . LYS A 1 102 ? -7.914 16.234 9.537 1.00 89.75 102 LYS A CA 1
ATOM 771 C C . LYS A 1 102 ? -6.634 15.690 8.915 1.00 89.75 102 LYS A C 1
ATOM 773 O O . LYS A 1 102 ? -5.860 16.464 8.365 1.00 89.75 102 LYS A O 1
ATOM 778 N N . ALA A 1 103 ? -6.406 14.381 8.983 1.00 90.25 103 ALA A N 1
ATOM 779 C CA . ALA A 1 103 ? -5.221 13.748 8.417 1.00 90.25 103 ALA A CA 1
ATOM 780 C C . ALA A 1 103 ? -5.144 13.952 6.898 1.00 90.25 103 ALA A C 1
ATOM 782 O O . ALA A 1 103 ? -4.079 14.278 6.379 1.00 90.25 103 ALA A O 1
ATOM 783 N N . VAL A 1 104 ? -6.268 13.837 6.185 1.00 87.81 104 VAL A N 1
ATOM 784 C CA . VAL A 1 104 ? -6.320 14.102 4.738 1.00 87.81 104 VAL A CA 1
ATOM 785 C C . VAL A 1 104 ? -5.987 15.562 4.419 1.00 87.81 104 VAL A C 1
ATOM 787 O O . VAL A 1 104 ? -5.364 15.849 3.401 1.00 87.81 104 VAL A O 1
ATOM 790 N N . GLU A 1 105 ? -6.341 16.505 5.288 1.00 86.56 105 GLU A N 1
ATOM 791 C CA . GLU A 1 105 ? -6.053 17.927 5.083 1.00 86.56 105 GLU A CA 1
ATOM 792 C C . GLU A 1 105 ? -4.626 18.339 5.457 1.00 86.56 105 GLU A C 1
ATOM 794 O O . GLU A 1 105 ? -4.083 19.273 4.858 1.00 86.56 105 GLU A O 1
ATOM 799 N N . THR A 1 106 ? -3.999 17.681 6.426 1.00 87.88 106 THR A N 1
ATOM 800 C CA . THR A 1 106 ? -2.694 18.105 6.954 1.00 87.88 106 THR A CA 1
ATOM 801 C C . THR A 1 106 ? -1.534 17.260 6.449 1.00 87.88 106 THR A C 1
ATOM 803 O O . THR A 1 106 ? -0.422 17.776 6.359 1.00 87.88 106 THR A O 1
ATOM 806 N N . VAL A 1 107 ? -1.770 15.998 6.079 1.00 88.81 107 VAL A N 1
ATOM 807 C CA . VAL A 1 107 ? -0.721 15.059 5.667 1.00 88.81 107 VAL A CA 1
ATOM 808 C C . VAL A 1 107 ? -0.611 15.032 4.136 1.00 88.81 107 VAL A C 1
ATOM 810 O O . VAL A 1 107 ? -1.506 14.509 3.465 1.00 88.81 107 VAL A O 1
ATOM 813 N N . PRO A 1 108 ? 0.489 15.544 3.542 1.00 83.31 108 PRO A N 1
ATOM 814 C CA . PRO A 1 108 ? 0.625 15.634 2.086 1.00 83.31 108 PRO A CA 1
ATOM 815 C C . PRO A 1 108 ? 0.533 14.278 1.378 1.00 83.31 108 PRO A C 1
ATOM 817 O O . PRO A 1 108 ? -0.119 14.170 0.343 1.00 83.31 108 PRO A O 1
ATOM 820 N N . SER A 1 109 ? 1.114 13.228 1.968 1.00 80.44 109 SER A N 1
ATOM 821 C CA . SER A 1 109 ? 1.093 11.880 1.388 1.00 80.44 109 SER A CA 1
ATOM 822 C C . SER A 1 109 ? -0.318 11.295 1.275 1.00 80.44 109 SER A C 1
ATOM 824 O O . SER A 1 109 ? -0.577 10.526 0.355 1.00 80.44 109 SER A O 1
ATOM 826 N N . LEU A 1 110 ? -1.252 11.680 2.153 1.00 83.44 110 LEU A N 1
ATOM 827 C CA . LEU A 1 110 ? -2.652 11.253 2.063 1.00 83.44 110 LEU A CA 1
ATOM 828 C C . LEU A 1 110 ? -3.426 12.037 0.997 1.00 83.44 110 LEU A C 1
ATOM 830 O O . LEU A 1 110 ? -4.260 11.455 0.302 1.00 83.44 110 LEU A O 1
ATOM 834 N N . LYS A 1 111 ? -3.116 13.327 0.804 1.00 77.31 111 LYS A N 1
ATOM 835 C CA . LYS A 1 111 ? -3.710 14.128 -0.281 1.00 77.31 111 LYS A CA 1
ATOM 836 C C . LYS A 1 111 ? -3.411 13.540 -1.648 1.00 77.31 111 LYS A C 1
ATOM 838 O O . LYS A 1 111 ? -4.316 13.437 -2.465 1.00 77.31 111 LYS A O 1
ATOM 843 N N . GLU A 1 112 ? -2.171 13.124 -1.887 1.00 72.75 112 GLU A N 1
ATOM 844 C CA . GLU A 1 112 ? -1.779 12.514 -3.164 1.00 72.75 112 GLU A CA 1
ATOM 845 C C . GLU A 1 112 ? -2.533 11.207 -3.457 1.00 72.75 112 GLU A C 1
ATOM 847 O O . GLU A 1 112 ? -2.770 10.872 -4.619 1.00 72.75 112 GLU A O 1
ATOM 852 N N . ILE A 1 113 ? -2.924 10.467 -2.414 1.00 76.50 113 ILE A N 1
ATOM 853 C CA . ILE A 1 113 ? -3.653 9.200 -2.544 1.00 76.50 113 ILE A CA 1
ATOM 854 C C . ILE A 1 113 ? -5.140 9.438 -2.849 1.00 76.50 113 ILE A C 1
ATOM 856 O O . ILE A 1 113 ? -5.716 8.704 -3.657 1.00 76.50 113 ILE A O 1
ATOM 860 N N . LEU A 1 114 ? -5.753 10.444 -2.215 1.00 74.56 114 LEU A N 1
ATOM 861 C CA . LEU A 1 114 ? -7.208 10.647 -2.204 1.00 74.56 114 LEU A CA 1
ATOM 862 C C . LEU A 1 114 ? -7.707 11.732 -3.169 1.00 74.56 114 LEU A C 1
ATOM 864 O O . LEU A 1 114 ? -8.853 11.673 -3.610 1.00 74.56 114 LEU A O 1
ATOM 868 N N . ASP A 1 115 ? -6.882 12.722 -3.507 1.00 71.56 115 ASP A N 1
ATOM 869 C CA . ASP A 1 115 ? -7.293 13.833 -4.364 1.00 71.56 115 ASP A CA 1
ATOM 870 C C . ASP A 1 115 ? -7.245 13.429 -5.843 1.00 71.56 115 ASP A C 1
ATOM 872 O O . ASP A 1 115 ? -6.180 13.295 -6.450 1.00 71.56 115 ASP A O 1
ATOM 876 N N . SER A 1 116 ? -8.427 13.296 -6.445 1.00 67.56 116 SER A N 1
ATOM 877 C CA . SER A 1 116 ? -8.614 12.933 -7.852 1.00 67.56 116 SER A CA 1
ATOM 878 C C . SER A 1 116 ? -8.010 13.929 -8.846 1.00 67.56 116 SER A C 1
ATOM 880 O O . SER A 1 116 ? -7.868 13.596 -10.022 1.00 67.56 116 SER A O 1
ATOM 882 N N . ARG A 1 117 ? -7.660 15.149 -8.410 1.00 66.12 117 ARG A N 1
ATOM 883 C CA . ARG A 1 117 ? -6.972 16.145 -9.248 1.00 66.12 117 ARG A CA 1
ATOM 884 C C . ARG A 1 117 ? -5.520 15.765 -9.521 1.00 66.12 117 ARG A C 1
ATOM 886 O O . ARG A 1 117 ? -4.950 16.231 -10.507 1.00 66.12 117 ARG A O 1
ATOM 893 N N . HIS A 1 118 ? -4.924 14.906 -8.694 1.00 64.62 118 HIS A N 1
ATOM 894 C CA . HIS A 1 118 ? -3.618 14.343 -8.996 1.00 64.62 118 HIS A CA 1
ATOM 895 C C . HIS A 1 118 ? -3.786 13.307 -10.102 1.00 64.62 118 HIS A C 1
ATOM 897 O O . HIS A 1 118 ? -4.366 12.238 -9.910 1.00 64.62 118 HIS A O 1
ATOM 903 N N . ASN A 1 119 ? -3.293 13.641 -11.296 1.00 57.38 119 ASN A N 1
ATOM 904 C CA . ASN A 1 119 ? -3.348 12.743 -12.436 1.00 57.38 119 ASN A CA 1
ATOM 905 C C . ASN A 1 119 ? -2.481 11.506 -12.156 1.00 57.38 119 ASN A C 1
ATOM 907 O O . ASN A 1 119 ? -1.257 11.537 -12.281 1.00 57.38 119 ASN A O 1
ATOM 911 N N . ARG A 1 120 ? -3.134 10.400 -11.787 1.00 66.06 120 ARG A N 1
ATOM 912 C CA . ARG A 1 120 ? -2.508 9.088 -11.570 1.00 66.06 120 ARG A CA 1
ATOM 913 C C . ARG A 1 120 ? -2.313 8.320 -12.879 1.00 66.06 120 ARG A C 1
ATOM 915 O O . ARG A 1 120 ? -2.260 7.092 -12.855 1.00 66.06 120 ARG A O 1
ATOM 922 N N . HIS A 1 121 ? -2.224 9.009 -14.020 1.00 65.06 121 HIS A N 1
ATOM 923 C CA . HIS A 1 121 ? -1.885 8.369 -15.281 1.00 65.06 121 HIS A CA 1
ATOM 924 C C . HIS A 1 121 ? -0.511 7.720 -15.148 1.00 65.06 121 HIS A C 1
ATOM 926 O O . HIS A 1 121 ? 0.523 8.381 -15.059 1.00 65.06 121 HIS A O 1
ATOM 932 N N . MET A 1 122 ? -0.525 6.397 -15.095 1.00 65.00 122 MET A N 1
ATOM 933 C CA . MET A 1 122 ? 0.663 5.577 -15.113 1.00 65.00 122 MET A CA 1
ATOM 934 C C . MET A 1 122 ? 0.857 5.161 -16.570 1.00 65.00 122 MET A C 1
ATOM 936 O O . MET A 1 122 ? 0.108 4.306 -17.043 1.00 65.00 122 MET A O 1
ATOM 940 N N . PRO A 1 123 ? 1.778 5.790 -17.324 1.00 65.81 123 PRO A N 1
ATOM 941 C CA . PRO A 1 123 ? 1.999 5.403 -18.707 1.00 65.81 123 PRO A CA 1
ATOM 942 C C . PRO A 1 123 ? 2.534 3.970 -18.717 1.00 65.81 123 PRO A C 1
ATOM 944 O O . PRO A 1 123 ? 3.682 3.717 -18.353 1.00 65.81 123 PRO A O 1
ATOM 947 N N . ILE A 1 124 ? 1.686 3.015 -19.095 1.00 66.62 124 ILE A N 1
ATOM 948 C CA . ILE A 1 124 ? 2.092 1.617 -19.209 1.00 66.62 124 ILE A CA 1
ATOM 949 C C . ILE A 1 124 ? 3.063 1.523 -20.385 1.00 66.62 124 ILE A C 1
ATOM 951 O O . ILE A 1 124 ? 2.748 1.892 -21.520 1.00 66.62 124 ILE A O 1
ATOM 955 N N . LYS A 1 125 ? 4.281 1.061 -20.100 1.00 67.44 125 LYS A N 1
ATOM 956 C CA . LYS A 1 125 ? 5.324 0.892 -21.107 1.00 67.44 125 LYS A CA 1
ATOM 957 C C . LYS A 1 125 ? 4.896 -0.195 -22.092 1.00 67.44 125 LYS A C 1
ATOM 959 O O . LYS A 1 125 ? 4.607 -1.319 -21.695 1.00 67.44 125 LYS A O 1
ATOM 964 N N . ASN A 1 126 ? 4.931 0.125 -23.382 1.00 65.00 126 ASN A N 1
ATOM 965 C CA . ASN A 1 126 ? 4.836 -0.894 -24.420 1.00 65.00 126 ASN A CA 1
ATOM 966 C C . ASN A 1 126 ? 6.077 -1.807 -24.332 1.00 65.00 126 ASN A C 1
ATOM 968 O O . ASN A 1 126 ? 7.197 -1.287 -24.285 1.00 65.00 126 ASN A O 1
ATOM 972 N N . PRO A 1 127 ? 5.918 -3.140 -24.306 1.00 68.50 127 PRO A N 1
ATOM 973 C CA . PRO A 1 127 ? 7.029 -4.075 -24.422 1.00 68.50 127 PRO A CA 1
ATOM 974 C C . PRO A 1 127 ? 7.907 -3.779 -25.643 1.00 68.50 127 PRO A C 1
ATOM 976 O O . PRO A 1 127 ? 7.434 -3.219 -26.632 1.00 68.50 127 PRO A O 1
ATOM 979 N N . ARG A 1 128 ? 9.181 -4.187 -25.591 1.00 73.50 128 ARG A N 1
ATOM 980 C CA . ARG A 1 128 ? 10.177 -3.886 -26.634 1.00 73.50 128 ARG A CA 1
ATOM 981 C C . ARG A 1 128 ? 9.701 -4.292 -28.038 1.00 73.50 128 ARG A C 1
ATOM 983 O O . ARG A 1 128 ? 9.767 -3.470 -28.941 1.00 73.50 128 ARG A O 1
ATOM 990 N N . TYR A 1 129 ? 9.073 -5.462 -28.165 1.00 74.31 129 TYR A N 1
ATOM 991 C CA . TYR A 1 129 ? 8.499 -5.941 -29.428 1.00 74.31 129 TYR A CA 1
ATOM 992 C C . TYR A 1 129 ? 7.382 -5.034 -29.983 1.00 74.31 129 TYR A C 1
ATOM 994 O O . TYR A 1 129 ? 7.257 -4.873 -31.191 1.00 74.31 129 TYR A O 1
ATOM 1002 N N . ILE A 1 130 ? 6.580 -4.391 -29.123 1.00 75.69 130 ILE A N 1
ATOM 1003 C CA . ILE A 1 130 ? 5.550 -3.432 -29.560 1.00 75.69 130 ILE A CA 1
ATOM 1004 C C . ILE A 1 130 ? 6.203 -2.136 -30.048 1.00 75.69 130 ILE A C 1
ATOM 1006 O O . ILE A 1 130 ? 5.710 -1.515 -30.988 1.00 75.69 130 ILE A O 1
ATOM 1010 N N . ILE A 1 131 ? 7.289 -1.705 -29.404 1.00 77.44 131 ILE A N 1
ATOM 1011 C CA . ILE A 1 131 ? 8.039 -0.512 -29.816 1.00 77.44 131 ILE A CA 1
ATOM 1012 C C . ILE A 1 131 ? 8.692 -0.767 -31.179 1.00 77.44 131 ILE A C 1
ATOM 1014 O O . ILE A 1 131 ? 8.480 0.016 -32.100 1.00 77.44 131 ILE A O 1
ATOM 1018 N N . GLU A 1 132 ? 9.379 -1.899 -31.333 1.00 85.62 132 GLU A N 1
ATOM 1019 C CA . GLU A 1 132 ? 10.022 -2.323 -32.583 1.00 85.62 132 GLU A CA 1
ATOM 1020 C C . GLU A 1 132 ? 8.995 -2.450 -33.722 1.00 85.62 132 GLU A C 1
ATOM 1022 O O . GLU A 1 132 ? 9.177 -1.861 -34.788 1.00 85.62 132 GLU A O 1
ATOM 1027 N N . ALA A 1 133 ? 7.842 -3.081 -33.470 1.00 82.06 133 ALA A N 1
ATOM 1028 C CA . ALA A 1 133 ? 6.759 -3.170 -34.452 1.00 82.06 133 ALA A CA 1
ATOM 1029 C C . ALA A 1 133 ? 6.205 -1.791 -34.867 1.00 82.06 133 ALA A C 1
ATOM 1031 O O . ALA A 1 133 ? 5.888 -1.565 -36.039 1.00 82.06 133 ALA A O 1
ATOM 1032 N N . LYS A 1 134 ? 6.096 -0.841 -33.926 1.00 84.88 134 LYS A N 1
ATOM 1033 C CA . LYS A 1 134 ? 5.662 0.537 -34.219 1.00 84.88 134 LYS A CA 1
ATOM 1034 C C . LYS A 1 134 ? 6.700 1.301 -35.039 1.00 84.88 134 LYS A C 1
ATOM 1036 O O . LYS A 1 134 ? 6.324 2.023 -35.963 1.00 84.88 134 LYS A O 1
ATOM 1041 N N . GLU A 1 135 ? 7.984 1.135 -34.736 1.00 88.56 135 GLU A N 1
ATOM 1042 C CA . GLU A 1 135 ? 9.079 1.738 -35.501 1.00 88.56 135 GLU A CA 1
ATOM 1043 C C . GLU A 1 135 ? 9.148 1.182 -36.927 1.00 88.56 135 GLU A C 1
ATOM 1045 O O . GLU A 1 135 ? 9.288 1.947 -37.882 1.00 88.56 135 GLU A O 1
ATOM 1050 N N . GLU A 1 136 ? 8.988 -0.130 -37.104 1.00 88.06 136 GLU A N 1
ATOM 1051 C CA . GLU A 1 136 ? 8.921 -0.755 -38.428 1.00 88.06 136 GLU A CA 1
ATOM 1052 C C . GLU A 1 136 ? 7.722 -0.271 -39.243 1.00 88.06 136 GLU A C 1
ATOM 1054 O O . GLU A 1 136 ? 7.859 0.042 -40.430 1.00 88.06 136 GLU A O 1
ATOM 1059 N N . ALA A 1 137 ? 6.547 -0.173 -38.618 1.00 86.75 137 ALA A N 1
ATOM 1060 C CA . ALA A 1 137 ? 5.360 0.371 -39.264 1.00 86.75 137 ALA A CA 1
ATOM 1061 C C . ALA A 1 137 ? 5.588 1.826 -39.711 1.00 86.75 137 ALA A C 1
ATOM 1063 O O . ALA A 1 137 ? 5.272 2.178 -40.849 1.00 86.75 137 ALA A O 1
ATOM 1064 N N . ALA A 1 138 ? 6.209 2.655 -38.866 1.00 86.25 138 ALA A N 1
ATOM 1065 C CA . ALA A 1 138 ? 6.544 4.037 -39.204 1.00 86.25 138 ALA A CA 1
ATOM 1066 C C . ALA A 1 138 ? 7.558 4.129 -40.359 1.00 86.25 138 ALA A C 1
ATOM 1068 O O . ALA A 1 138 ? 7.358 4.915 -41.286 1.00 86.25 138 ALA A O 1
ATOM 1069 N N . LYS A 1 139 ? 8.601 3.284 -40.368 1.00 87.25 139 LYS A N 1
ATOM 1070 C CA . LYS A 1 139 ? 9.575 3.200 -41.473 1.00 87.25 139 LYS A CA 1
ATOM 1071 C C . LYS A 1 139 ? 8.891 2.843 -42.795 1.00 87.25 139 LYS A C 1
ATOM 1073 O O . LYS A 1 139 ? 9.134 3.507 -43.801 1.00 87.25 139 LYS A O 1
ATOM 1078 N N . LYS A 1 140 ? 7.984 1.857 -42.794 1.00 83.88 140 LYS A N 1
ATOM 1079 C CA . LYS A 1 140 ? 7.207 1.455 -43.984 1.00 83.88 140 LYS A CA 1
ATOM 1080 C C . LYS A 1 140 ? 6.357 2.607 -44.526 1.00 83.88 140 LYS A C 1
ATOM 1082 O O . LYS A 1 140 ? 6.336 2.838 -45.736 1.00 83.88 140 LYS A O 1
ATOM 1087 N N . VAL A 1 141 ? 5.715 3.374 -43.643 1.00 83.00 141 VAL A N 1
ATOM 1088 C CA . VAL A 1 141 ? 4.936 4.560 -44.033 1.00 83.00 141 VAL A CA 1
ATOM 1089 C C . VAL A 1 141 ? 5.838 5.631 -44.647 1.00 83.00 141 VAL A C 1
ATOM 1091 O O . VAL A 1 141 ? 5.535 6.115 -45.738 1.00 83.00 141 VAL A O 1
ATOM 1094 N N . THR A 1 142 ? 6.968 5.962 -44.022 1.00 82.56 142 THR A N 1
ATOM 1095 C CA . THR A 1 142 ? 7.912 6.967 -44.539 1.00 82.56 142 THR A CA 1
ATOM 1096 C C . THR A 1 142 ? 8.473 6.575 -45.904 1.00 82.56 142 THR A C 1
ATOM 1098 O O . THR A 1 142 ? 8.445 7.385 -46.829 1.00 82.56 142 THR A O 1
ATOM 1101 N N . ILE A 1 143 ? 8.885 5.315 -46.073 1.00 78.62 143 ILE A N 1
ATOM 1102 C CA . ILE A 1 143 ? 9.366 4.785 -47.357 1.00 78.62 143 ILE A CA 1
ATOM 1103 C C . ILE A 1 143 ? 8.274 4.892 -48.427 1.00 78.62 143 ILE A C 1
ATOM 1105 O O . ILE A 1 143 ? 8.541 5.346 -49.538 1.00 78.62 143 ILE A O 1
ATOM 1109 N N . SER A 1 144 ? 7.026 4.539 -48.099 1.00 73.62 144 SER A N 1
ATOM 1110 C CA . SER A 1 144 ? 5.907 4.657 -49.043 1.00 73.62 144 SER A CA 1
ATOM 1111 C C . SER A 1 144 ? 5.618 6.109 -49.448 1.00 73.62 144 SER A C 1
ATOM 1113 O O . SER A 1 144 ? 5.247 6.371 -50.593 1.00 73.62 144 SER A O 1
ATOM 1115 N N . ARG A 1 145 ? 5.831 7.060 -48.530 1.00 79.06 145 ARG A N 1
ATOM 1116 C CA . ARG A 1 145 ? 5.620 8.493 -48.753 1.00 79.06 145 ARG A CA 1
ATOM 1117 C C . ARG A 1 145 ? 6.705 9.076 -49.655 1.00 79.06 145 ARG A C 1
ATOM 1119 O O . ARG A 1 145 ? 6.363 9.700 -50.651 1.00 79.06 145 ARG A O 1
ATOM 1126 N N . ILE A 1 146 ? 7.974 8.768 -49.377 1.00 75.38 146 ILE A N 1
ATOM 1127 C CA . ILE A 1 146 ? 9.121 9.143 -50.222 1.00 75.38 146 ILE A CA 1
ATOM 1128 C C . ILE A 1 146 ? 8.960 8.555 -51.627 1.00 75.38 146 ILE A C 1
ATOM 1130 O O . ILE A 1 146 ? 9.129 9.255 -52.618 1.00 75.38 146 ILE A O 1
ATOM 1134 N N . LYS A 1 147 ? 8.551 7.284 -51.731 1.00 74.19 147 LYS A N 1
ATOM 1135 C CA . LYS A 1 147 ? 8.338 6.628 -53.026 1.00 74.19 147 LYS A CA 1
ATOM 1136 C C . LYS A 1 147 ? 7.245 7.317 -53.848 1.00 74.19 147 LYS A C 1
ATOM 1138 O O . LYS A 1 147 ? 7.435 7.510 -55.040 1.00 74.19 147 LYS A O 1
ATOM 1143 N N . ARG A 1 148 ? 6.135 7.734 -53.226 1.00 72.75 148 ARG A N 1
ATOM 1144 C CA . ARG A 1 148 ? 5.085 8.525 -53.899 1.00 72.75 148 ARG A CA 1
ATOM 1145 C C . ARG A 1 148 ? 5.577 9.907 -54.324 1.00 72.75 148 ARG A C 1
ATOM 1147 O O . ARG A 1 148 ? 5.224 10.354 -55.404 1.00 72.75 148 ARG A O 1
ATOM 1154 N N . GLN A 1 149 ? 6.389 10.560 -53.501 1.00 72.38 149 GLN A N 1
ATOM 1155 C CA . GLN A 1 149 ? 6.906 11.901 -53.779 1.00 72.38 149 GLN A CA 1
ATOM 1156 C C . GLN A 1 149 ? 7.891 11.892 -54.956 1.00 72.38 149 GLN A C 1
ATOM 1158 O O . GLN A 1 149 ? 7.740 12.682 -55.880 1.00 72.38 149 GLN A O 1
ATOM 1163 N N . ASN A 1 150 ? 8.779 10.896 -54.998 1.00 69.44 150 ASN A N 1
ATOM 1164 C CA . ASN A 1 150 ? 9.689 10.678 -56.122 1.00 69.44 150 ASN A CA 1
ATOM 1165 C C . ASN A 1 150 ? 8.948 10.318 -57.424 1.00 69.44 150 ASN A C 1
ATOM 1167 O O . ASN A 1 150 ? 9.392 10.703 -58.500 1.00 69.44 150 ASN A O 1
ATOM 1171 N N . ILE A 1 151 ? 7.818 9.599 -57.346 1.00 70.81 151 ILE A N 1
ATOM 1172 C CA . ILE A 1 151 ? 6.976 9.312 -58.523 1.00 70.81 151 ILE A CA 1
ATOM 1173 C C . ILE A 1 151 ? 6.359 10.610 -59.065 1.00 70.81 151 ILE A C 1
ATOM 1175 O O . ILE A 1 151 ? 6.472 10.874 -60.257 1.00 70.81 151 ILE A O 1
ATOM 1179 N N . ILE A 1 152 ? 5.803 11.459 -58.197 1.00 65.44 152 ILE A N 1
ATOM 1180 C CA . ILE A 1 152 ? 5.202 12.746 -58.590 1.00 65.44 152 ILE A CA 1
ATOM 1181 C C . ILE A 1 152 ? 6.253 13.694 -59.200 1.00 65.44 152 ILE A C 1
ATOM 1183 O O . ILE A 1 152 ? 5.991 14.349 -60.206 1.00 65.44 152 ILE A O 1
ATOM 1187 N N . GLU A 1 153 ? 7.462 13.750 -58.637 1.00 64.50 153 GLU A N 1
ATOM 1188 C CA . GLU A 1 153 ? 8.570 14.545 -59.191 1.00 64.50 153 GLU A CA 1
ATOM 1189 C C . GLU A 1 153 ? 9.061 13.999 -60.541 1.00 64.50 153 GLU A C 1
ATOM 1191 O O . GLU A 1 153 ? 9.362 14.774 -61.450 1.00 64.50 153 GLU A O 1
ATOM 1196 N N . SER A 1 154 ? 9.074 12.671 -60.714 1.00 59.22 154 SER A N 1
ATOM 1197 C CA . SER A 1 154 ? 9.420 12.040 -61.992 1.00 59.22 154 SER A CA 1
ATOM 1198 C C . SER A 1 154 ? 8.368 12.266 -63.082 1.00 59.22 154 SER A C 1
ATOM 1200 O O . SER A 1 154 ? 8.731 12.416 -64.245 1.00 59.22 154 SER A O 1
ATOM 1202 N N . GLU A 1 155 ? 7.082 12.354 -62.726 1.00 58.78 155 GLU A N 1
ATOM 1203 C CA . GLU A 1 155 ? 5.995 12.653 -63.668 1.00 58.78 155 GLU A CA 1
ATOM 1204 C C . GLU A 1 155 ? 6.011 14.132 -64.095 1.00 58.78 155 GLU A C 1
ATOM 1206 O O . GLU A 1 155 ? 5.859 14.427 -65.282 1.00 58.78 155 GLU A O 1
ATOM 1211 N N . ASN A 1 156 ? 6.318 15.052 -63.173 1.00 56.78 156 ASN A N 1
ATOM 1212 C CA . ASN A 1 156 ? 6.459 16.483 -63.472 1.00 56.78 156 ASN A CA 1
ATOM 1213 C C . ASN A 1 156 ? 7.716 16.810 -64.309 1.00 56.78 156 ASN A C 1
ATOM 1215 O O . ASN A 1 156 ? 7.678 17.708 -65.148 1.00 56.78 156 ASN A O 1
ATOM 1219 N N . GLY A 1 157 ? 8.815 16.060 -64.157 1.00 51.31 157 GLY A N 1
ATOM 1220 C CA . GLY A 1 157 ? 10.023 16.221 -64.988 1.00 51.31 157 GLY A CA 1
ATOM 1221 C C . GLY A 1 157 ? 9.866 15.751 -66.446 1.00 51.31 157 GLY A C 1
ATOM 1222 O O . GLY A 1 157 ? 10.644 16.135 -67.325 1.00 51.31 157 GLY A O 1
ATOM 1223 N N . ILE A 1 158 ? 8.846 14.940 -66.743 1.00 49.56 158 ILE A N 1
ATOM 1224 C CA . ILE A 1 158 ? 8.556 14.469 -68.108 1.00 49.56 158 ILE A CA 1
ATOM 1225 C C . ILE A 1 158 ? 7.747 15.515 -68.904 1.00 49.56 158 ILE A C 1
ATOM 1227 O O . ILE A 1 158 ? 7.814 15.529 -70.136 1.00 49.56 158 ILE A O 1
ATOM 1231 N N . GLU A 1 159 ? 7.035 16.436 -68.245 1.00 45.22 159 GLU A N 1
ATOM 1232 C CA . GLU A 1 159 ? 6.308 17.518 -68.931 1.00 45.22 159 GLU A CA 1
ATOM 1233 C C . GLU A 1 159 ? 7.213 18.674 -69.391 1.00 45.22 159 GLU A C 1
ATOM 1235 O O . GLU A 1 159 ? 6.986 19.219 -70.475 1.00 45.22 159 GLU A O 1
ATOM 1240 N N . GLU A 1 160 ? 8.292 18.995 -68.667 1.00 42.81 160 GLU A N 1
ATOM 1241 C CA . GLU A 1 160 ? 9.238 20.047 -69.088 1.00 42.81 160 GLU A CA 1
ATOM 1242 C C . GLU A 1 160 ? 10.147 19.631 -70.259 1.00 42.81 160 GLU A C 1
ATOM 1244 O O . GLU A 1 160 ? 10.612 20.481 -71.019 1.00 42.81 160 GLU A O 1
ATOM 1249 N N . SER A 1 161 ? 10.351 18.329 -70.493 1.00 42.19 161 SER A N 1
ATOM 1250 C CA . SER A 1 161 ? 11.254 17.821 -71.543 1.00 42.19 161 SER A CA 1
ATOM 1251 C C . SER A 1 161 ? 10.618 17.666 -72.938 1.00 42.19 161 SER A C 1
ATOM 1253 O O . SER A 1 161 ? 11.284 17.231 -73.881 1.00 42.19 161 SER A O 1
ATOM 1255 N N . LYS A 1 162 ? 9.348 18.064 -73.133 1.00 43.94 162 LYS A N 1
ATOM 1256 C CA . LYS A 1 162 ? 8.677 18.040 -74.455 1.00 43.94 162 LYS A CA 1
ATOM 1257 C C . LYS A 1 162 ? 8.840 19.315 -75.295 1.00 43.94 162 LYS A C 1
ATOM 1259 O O . LYS A 1 162 ? 8.352 19.352 -76.427 1.00 43.94 162 LYS A O 1
ATOM 1264 N N . ARG A 1 163 ? 9.554 20.341 -74.821 1.00 40.88 163 ARG A N 1
ATOM 1265 C CA . ARG A 1 163 ? 9.957 21.494 -75.648 1.00 40.88 163 ARG A CA 1
ATOM 1266 C C . ARG A 1 163 ? 11.479 21.518 -75.802 1.00 40.88 163 ARG A C 1
ATOM 1268 O O . ARG A 1 163 ? 12.190 21.595 -74.817 1.00 40.88 163 ARG A O 1
ATOM 1275 N N . PHE A 1 164 ? 11.922 21.529 -77.063 1.00 30.64 164 PHE A N 1
ATOM 1276 C CA . PHE A 1 164 ? 13.294 21.693 -77.576 1.00 30.64 164 PHE A CA 1
ATOM 1277 C C . PHE A 1 164 ? 14.181 20.436 -77.752 1.00 30.64 164 PHE A C 1
ATOM 1279 O O . PHE A 1 164 ? 14.763 19.897 -76.820 1.00 30.64 164 PHE A O 1
ATOM 1286 N N . LYS A 1 165 ? 14.369 20.044 -79.024 1.00 30.70 165 LYS A N 1
ATOM 1287 C CA . LYS A 1 165 ? 15.545 19.322 -79.563 1.00 30.70 165 LYS A CA 1
ATOM 1288 C C . LYS A 1 165 ? 16.349 20.303 -80.456 1.00 30.70 165 LYS A C 1
ATOM 1290 O O . LYS A 1 165 ? 15.743 21.266 -80.920 1.00 30.70 165 LYS A O 1
ATOM 1295 N N . PRO A 1 166 ? 17.564 19.969 -80.939 1.00 52.72 166 PRO A N 1
ATOM 1296 C CA . PRO A 1 166 ? 18.817 19.667 -80.224 1.00 52.72 166 PRO A CA 1
ATOM 1297 C C . PRO A 1 166 ? 20.013 20.488 -80.799 1.00 52.72 166 PRO A C 1
ATOM 1299 O O . PRO A 1 166 ? 19.863 21.082 -81.863 1.00 52.72 166 PRO A O 1
ATOM 1302 N N . ASN A 1 167 ? 21.207 20.481 -80.168 1.00 27.12 167 ASN A N 1
ATOM 1303 C CA . ASN A 1 167 ? 22.507 20.350 -80.879 1.00 27.12 167 ASN A CA 1
ATOM 1304 C C . ASN A 1 167 ? 23.780 20.348 -79.983 1.00 27.12 167 ASN A C 1
ATOM 1306 O O . ASN A 1 167 ? 23.992 21.265 -79.203 1.00 27.12 167 ASN A O 1
ATOM 1310 N N . VAL A 1 168 ? 24.651 19.357 -80.262 1.00 27.64 168 VAL A N 1
ATOM 1311 C CA . VAL A 1 168 ? 26.141 19.378 -80.328 1.00 27.64 168 VAL A CA 1
ATOM 1312 C C . VAL A 1 168 ? 27.022 19.283 -79.044 1.00 27.64 168 VAL A C 1
ATOM 1314 O O . VAL A 1 168 ? 27.253 20.252 -78.339 1.00 27.64 168 VAL A O 1
ATOM 1317 N N . SER A 1 169 ? 27.595 18.070 -78.890 1.00 27.77 169 SER A N 1
ATOM 1318 C CA . SER A 1 169 ? 28.991 17.622 -78.601 1.00 27.77 169 SER A CA 1
ATOM 1319 C C . SER A 1 169 ? 29.763 17.845 -77.275 1.00 27.77 169 SER A C 1
ATOM 1321 O O . SER A 1 169 ? 29.919 18.971 -76.822 1.00 27.77 169 SER A O 1
ATOM 1323 N N . MET A 1 170 ? 30.451 16.745 -76.886 1.00 27.88 170 MET A N 1
ATOM 1324 C CA . MET A 1 170 ? 31.650 16.559 -76.019 1.00 27.88 170 MET A CA 1
ATOM 1325 C C . MET A 1 170 ? 31.425 16.761 -74.504 1.00 27.88 170 MET A C 1
ATOM 1327 O O . MET A 1 170 ? 30.741 17.685 -74.108 1.00 27.88 170 MET A O 1
ATOM 1331 N N . GLU A 1 171 ? 31.914 15.955 -73.556 1.00 27.27 171 GLU A N 1
ATOM 1332 C CA . GLU A 1 171 ? 32.986 14.954 -73.488 1.00 27.27 171 GLU A CA 1
ATOM 1333 C C . GLU A 1 171 ? 32.733 14.091 -72.223 1.00 27.27 171 GLU A C 1
ATOM 1335 O O . GLU A 1 171 ? 32.245 14.599 -71.212 1.00 27.27 171 GLU A O 1
ATOM 1340 N N . ALA A 1 172 ? 33.037 12.790 -72.256 1.00 33.91 172 ALA A N 1
ATOM 1341 C CA . ALA A 1 172 ? 32.825 11.877 -71.130 1.00 33.91 172 ALA A CA 1
ATOM 1342 C C . ALA A 1 172 ? 34.007 11.900 -70.147 1.00 33.91 172 ALA A C 1
ATOM 1344 O O . ALA A 1 172 ? 35.153 11.711 -70.556 1.00 33.91 172 ALA A O 1
ATOM 1345 N N . LYS A 1 173 ? 33.733 12.020 -68.840 1.00 31.16 173 LYS A N 1
ATOM 1346 C CA . LYS A 1 173 ? 34.650 11.552 -67.791 1.00 31.16 173 LYS A CA 1
ATOM 1347 C C . LYS A 1 173 ? 33.913 10.695 -66.769 1.00 31.16 173 LYS A C 1
ATOM 1349 O O . LYS A 1 173 ? 32.948 11.115 -66.143 1.00 31.16 173 LYS A O 1
ATOM 1354 N N . MET A 1 174 ? 34.420 9.475 -66.676 1.00 31.39 174 MET A N 1
ATOM 1355 C CA . MET A 1 174 ? 34.026 8.362 -65.829 1.00 31.39 174 MET A CA 1
ATOM 1356 C C . MET A 1 174 ? 34.973 8.355 -64.625 1.00 31.39 174 MET A C 1
ATOM 1358 O O . MET A 1 174 ? 36.185 8.432 -64.827 1.00 31.39 174 MET A O 1
ATOM 1362 N N . THR A 1 175 ? 34.454 8.250 -63.403 1.00 30.84 175 THR A N 1
ATOM 1363 C CA . THR A 1 175 ? 35.250 7.855 -62.230 1.00 30.84 175 THR A CA 1
ATOM 1364 C C . THR A 1 175 ? 34.397 7.004 -61.296 1.00 30.84 175 THR A C 1
ATOM 1366 O O . THR A 1 175 ? 33.469 7.507 -60.665 1.00 30.84 175 THR A O 1
ATOM 1369 N N . ASP A 1 176 ? 34.736 5.715 -61.261 1.00 30.30 176 ASP A N 1
ATOM 1370 C CA . ASP A 1 176 ? 34.335 4.705 -60.279 1.00 30.30 176 ASP A CA 1
ATOM 1371 C C . ASP A 1 176 ? 34.855 5.019 -58.865 1.00 30.30 176 ASP A C 1
ATOM 1373 O O . ASP A 1 176 ? 35.781 5.817 -58.728 1.00 30.30 176 ASP A O 1
ATOM 1377 N N . ILE A 1 177 ? 34.285 4.342 -57.852 1.00 33.06 177 ILE A N 1
ATOM 1378 C CA . ILE A 1 177 ? 34.886 3.771 -56.612 1.00 33.06 177 ILE A CA 1
ATOM 1379 C C . ILE A 1 177 ? 33.741 3.589 -55.586 1.00 33.06 177 ILE A C 1
ATOM 1381 O O . ILE A 1 177 ? 32.990 4.527 -55.355 1.00 33.06 177 ILE A O 1
ATOM 1385 N N . ALA A 1 178 ? 33.542 2.506 -54.830 1.00 32.66 178 ALA A N 1
ATOM 1386 C CA . ALA A 1 178 ? 33.868 1.083 -54.891 1.00 32.66 178 ALA A CA 1
ATOM 1387 C C . ALA A 1 178 ? 33.003 0.398 -53.800 1.00 32.66 178 ALA A C 1
ATOM 1389 O O . ALA A 1 178 ? 32.664 1.011 -52.787 1.00 32.66 178 ALA A O 1
ATOM 1390 N N . LEU A 1 179 ? 32.654 -0.870 -54.022 1.00 31.47 179 LEU A N 1
ATOM 1391 C CA . LEU A 1 179 ? 31.967 -1.785 -53.100 1.00 31.47 179 LEU A CA 1
ATOM 1392 C C . LEU A 1 179 ? 32.762 -2.075 -51.813 1.00 31.47 179 LEU A C 1
ATOM 1394 O O . LEU A 1 179 ? 33.980 -2.171 -51.881 1.00 31.47 179 LEU A O 1
ATOM 1398 N N . ASN A 1 180 ? 32.049 -2.352 -50.710 1.00 31.61 180 ASN A N 1
ATOM 1399 C CA . ASN A 1 180 ? 32.361 -3.352 -49.660 1.00 31.61 180 ASN A CA 1
ATOM 1400 C C . ASN A 1 180 ? 31.084 -3.528 -48.798 1.00 31.61 180 ASN A C 1
ATOM 1402 O O . ASN A 1 180 ? 30.680 -2.585 -48.128 1.00 31.61 180 ASN A O 1
ATOM 1406 N N . LYS A 1 181 ? 30.221 -4.522 -49.064 1.00 32.03 181 LYS A N 1
ATOM 1407 C CA . LYS A 1 181 ? 30.187 -5.928 -48.587 1.00 32.03 181 LYS A CA 1
ATOM 1408 C C . LYS A 1 181 ? 29.944 -6.106 -47.077 1.00 32.03 181 LYS A C 1
ATOM 1410 O O . LYS A 1 181 ? 30.783 -5.752 -46.259 1.00 32.03 181 LYS A O 1
ATOM 1415 N N . GLU A 1 182 ? 28.777 -6.690 -46.793 1.00 33.00 182 GLU A N 1
ATOM 1416 C CA . GLU A 1 182 ? 28.302 -7.291 -45.540 1.00 33.00 182 GLU A CA 1
ATOM 1417 C C . GLU A 1 182 ? 29.202 -8.439 -45.058 1.00 33.00 182 GLU A C 1
ATOM 1419 O O . GLU A 1 182 ? 29.787 -9.147 -45.879 1.00 33.00 182 GLU A O 1
ATOM 1424 N 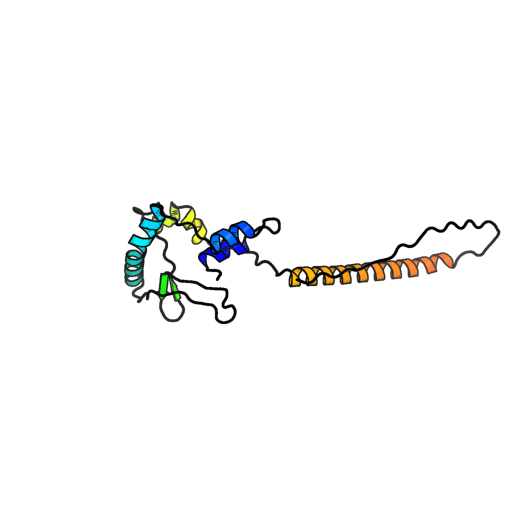N . GLN A 1 183 ? 29.207 -8.677 -43.743 1.00 32.31 183 GLN A N 1
ATOM 1425 C CA . GLN A 1 183 ? 29.325 -10.021 -43.178 1.00 32.31 183 GLN A CA 1
ATOM 1426 C C . GLN A 1 183 ? 28.633 -10.051 -41.802 1.00 32.31 183 GLN A C 1
ATOM 1428 O O . GLN A 1 183 ? 29.032 -9.332 -40.884 1.00 32.31 183 GLN A O 1
ATOM 1433 N N . ASP A 1 184 ? 27.574 -10.854 -41.720 1.00 31.42 184 ASP A N 1
ATOM 1434 C CA . ASP A 1 184 ? 26.924 -11.334 -40.501 1.00 31.42 184 ASP A CA 1
ATOM 1435 C C . ASP A 1 184 ? 27.878 -12.213 -39.684 1.00 31.42 184 ASP A C 1
ATOM 1437 O O . ASP A 1 184 ? 28.661 -12.952 -40.274 1.00 31.42 184 ASP A O 1
ATOM 1441 N N . ASP A 1 185 ? 27.745 -12.193 -38.355 1.00 35.56 185 ASP A N 1
ATOM 1442 C CA . ASP A 1 185 ? 28.093 -13.334 -37.504 1.00 35.56 185 ASP A CA 1
ATOM 1443 C C . ASP A 1 185 ? 27.153 -13.394 -36.285 1.00 35.56 185 ASP A C 1
ATOM 1445 O O . ASP A 1 185 ? 27.016 -12.450 -35.501 1.00 35.56 185 ASP A O 1
ATOM 1449 N N . ASP A 1 186 ? 26.493 -14.545 -36.178 1.00 35.94 186 ASP A N 1
ATOM 1450 C CA . ASP A 1 186 ? 25.579 -14.992 -35.135 1.00 35.94 1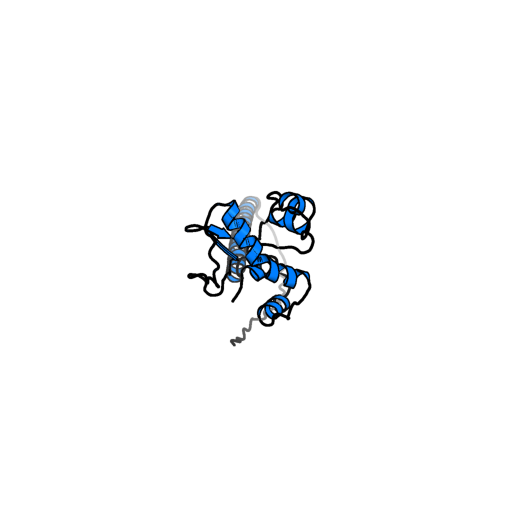86 ASP A CA 1
ATOM 1451 C C . ASP A 1 186 ? 26.220 -15.051 -33.739 1.00 35.94 186 ASP A C 1
ATOM 1453 O O . ASP A 1 186 ? 27.345 -15.522 -33.560 1.00 35.94 186 ASP A O 1
ATOM 1457 N N . CYS A 1 187 ? 25.435 -14.729 -32.706 1.00 36.91 187 CYS A N 1
ATOM 1458 C CA . CYS A 1 187 ? 25.652 -15.312 -31.383 1.00 36.91 187 CYS A CA 1
ATOM 1459 C C . CYS A 1 187 ? 24.353 -15.392 -30.568 1.00 36.91 187 CYS A C 1
ATOM 1461 O O . CYS A 1 187 ? 23.854 -14.400 -30.038 1.00 36.91 187 CYS A O 1
ATOM 1463 N N . ILE A 1 188 ? 23.836 -16.619 -30.470 1.00 34.34 188 ILE A N 1
ATOM 1464 C CA . ILE A 1 188 ? 22.898 -17.099 -29.451 1.00 34.34 188 ILE A CA 1
ATOM 1465 C C . ILE A 1 188 ? 23.730 -17.584 -28.261 1.00 34.34 188 ILE A C 1
ATOM 1467 O O . ILE A 1 188 ? 24.527 -18.493 -28.476 1.00 34.34 188 ILE A O 1
ATOM 1471 N N . ILE A 1 189 ? 23.514 -17.025 -27.059 1.00 37.88 189 ILE A N 1
ATOM 1472 C CA . ILE A 1 189 ? 23.106 -17.701 -25.798 1.00 37.88 189 ILE A CA 1
ATOM 1473 C C . ILE A 1 189 ? 22.386 -16.659 -24.932 1.00 37.88 189 ILE A C 1
ATOM 1475 O O . ILE A 1 189 ? 22.962 -15.566 -24.734 1.00 37.88 189 ILE A O 1
#

Sequence (189 aa):
MLTASNFGPVCRMRQTTSCAAIVKAILYPSFIDNEAVKYGRENEEVARKELAIKLNKEIKPCGLFIDTENPCLGASPDGIIDENGLVEIKCPLSAEHLTAEKAVETVPSLKEILDSRHNRHMPIKNPRYIIEAKEEAAKKVTISRIKRQNIIESENGIEESKRFKPNVSMEAKMTDIALNKEQDDDCII

Organism: Lasius niger (NCBI:txid67767)

Radius of gyration: 32.22 Å; chains: 1; bounding box: 57×39×98 Å

InterPro domains:
  IPR011335 Restriction endonuclease type II-like [SSF52980] (2-103)
  IPR011604 PD-(D/E)XK endonuclease-like domain superfamily [G3DSA:3.90.320.10] (1-152)
  IPR019080 YqaJ viral recombinase [PF09588] (2-102)
  IPR051703 NF-kappa-B Signaling Regulator [PTHR46609] (1-105)